Protein AF-A0A428Q0F5-F1 (afdb_monomer_lite)

Organism: NCBI:txid1325734

Foldseek 3Di:
DDDDDDDDDPPDDPDDQWQVNCQDLVNVLVVDDPPPDDPFKDWPSVQKHKDKDAQDWDDDPVADTDTFTWIKIKTWMAGPPDPPQTKIKIKTQGTPVLAPPAADCVDRSNNHIYMDICLSQVDVPDDCVNQQADPVRHGPVCSQPSDQAEQEDEECSLCVQVVCCVPPVVSHNYYHHHNYCVVVVVVVVVVCVVVVVCVVVVHDDDVQLVVLLLVVLLVFAVCVVVDNDSDNPPVVVSVVRDDSCVQFFPKTKDDWDFDQDDDPPDRDPTDIDHIDIGGNHD

pLDDT: mean 81.13, std 15.58, range [29.11, 97.56]

Radius of gyration: 29.05 Å; chains: 1; bounding box: 106×46×67 Å

Secondary structure (DSSP, 8-state):
--------------PPPPHHHHSSHHHHHHHS--SSPPTTEEEEEEEEEEEEEEEEEE--SSS--EEEEEEEEEEEEEETT-TT--EEEEEEEE-TTT--S-B-TTGGGGT-BEEEE-TTSSSTT--HHHHSB-TTSSB-HHHHHSS--EEEEETHHHHHHHHHHHH-GGG-SEEEEES--TTHHHHHHHHHHHHHHHHHHT----HHHHHHHHHHHHHHHGGGGS--SS----HHHHHHH--GGGGTT-EEEE--EE---EETTEE---PEEPPEEEE---

InterPro domains:
  IPR011118 Tannase/feruloyl esterase [PF07519] (147-271)
  IPR011118 Tannase/feruloyl esterase [PTHR33938] (13-269)

Sequence (282 aa):
MSWILWLGTLTAAAQAASLDSICSKSYAQAALPTDNLPPGIKIDSSSLSAELFTNQTLSSDWFPTSTVDYCNITFAYSHNGIANDKVYVTYWVPAPDEFKNRYAPSGIIAGAVSGQTDGGFGSFATSFNQVFLLANGTVNWQAVHMIYSYYQGCSEGGREGWSQVQRYADQFDGVVVGAPAFQYSQQQVNLLFANVIEQAINCFPPTCELDKIMNLTIEACDALNGKSDGVVSRTDLCKLNFDIDDVIGEPYSCDAAASNGGLRNHQVKSTVTPAQSEKVTA

Structure (mmCIF, N/CA/C/O backbone):
data_AF-A0A428Q0F5-F1
#
_entry.id   AF-A0A428Q0F5-F1
#
loop_
_atom_site.group_PDB
_atom_site.id
_atom_site.type_symbol
_atom_site.label_atom_id
_atom_site.label_alt_id
_atom_site.label_comp_id
_atom_site.label_asym_id
_atom_site.label_entity_id
_atom_site.label_seq_id
_atom_site.pdbx_PDB_ins_code
_atom_site.Cartn_x
_atom_site.Cartn_y
_atom_site.Cartn_z
_atom_site.occupancy
_atom_site.B_iso_or_equiv
_atom_site.auth_seq_id
_atom_site.auth_comp_id
_atom_site.auth_asym_id
_atom_site.auth_atom_id
_atom_site.pdbx_PDB_model_num
ATOM 1 N N . MET A 1 1 ? -71.783 11.433 -5.534 1.00 35.47 1 MET A N 1
ATOM 2 C CA . MET A 1 1 ? -71.014 12.450 -6.283 1.00 35.47 1 MET A CA 1
ATOM 3 C C . MET A 1 1 ? -69.840 12.881 -5.418 1.00 35.47 1 MET A C 1
ATOM 5 O O . MET A 1 1 ? -70.011 13.033 -4.218 1.00 35.47 1 MET A O 1
ATOM 9 N N . SER A 1 2 ? -68.673 12.908 -6.056 1.00 36.81 2 SER A N 1
ATOM 10 C CA . SER A 1 2 ? -67.287 13.048 -5.583 1.00 36.81 2 SER A CA 1
ATOM 11 C C . SER A 1 2 ? -67.011 13.720 -4.225 1.00 36.81 2 SER A C 1
ATOM 13 O O . SER A 1 2 ? -67.421 14.854 -4.000 1.00 36.81 2 SER A O 1
ATOM 15 N N . TRP A 1 3 ? -66.215 13.047 -3.385 1.00 29.11 3 TRP A N 1
ATOM 16 C CA . TRP A 1 3 ? -65.428 13.652 -2.304 1.00 29.11 3 TRP A CA 1
ATOM 17 C C . TRP A 1 3 ? -63.987 13.782 -2.813 1.00 29.11 3 TRP A C 1
ATOM 19 O O . TRP A 1 3 ? -63.351 12.779 -3.129 1.00 29.11 3 TRP A O 1
ATOM 29 N N . ILE A 1 4 ? -63.491 15.012 -2.947 1.00 39.22 4 ILE A N 1
ATOM 30 C CA . ILE A 1 4 ? -62.119 15.297 -3.384 1.00 39.22 4 ILE A CA 1
ATOM 31 C C . ILE A 1 4 ? -61.187 15.158 -2.174 1.00 39.22 4 ILE A C 1
ATOM 33 O O . ILE A 1 4 ? -61.272 15.933 -1.224 1.00 39.22 4 ILE A O 1
ATOM 37 N N . LEU A 1 5 ? -60.303 14.159 -2.223 1.00 36.81 5 LEU A N 1
ATOM 38 C CA . LEU A 1 5 ? -59.152 14.012 -1.333 1.00 36.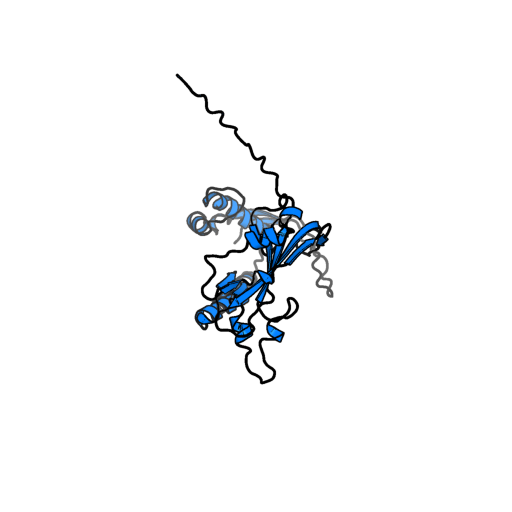81 5 LEU A CA 1
ATOM 39 C C . LEU A 1 5 ? -58.078 15.034 -1.727 1.00 36.81 5 LEU A C 1
ATOM 41 O O . LEU A 1 5 ? -57.564 15.000 -2.844 1.00 36.81 5 LEU A O 1
ATOM 45 N N . TRP A 1 6 ? -57.718 15.917 -0.799 1.00 36.44 6 TRP A N 1
ATOM 46 C CA . TRP A 1 6 ? -56.505 16.725 -0.892 1.00 36.44 6 TRP A CA 1
ATOM 47 C C . TRP A 1 6 ? -55.304 15.871 -0.472 1.00 36.44 6 TRP A C 1
ATOM 49 O O . TRP A 1 6 ? -55.138 15.557 0.705 1.00 36.44 6 TRP A O 1
ATOM 59 N N . LEU A 1 7 ? -54.463 15.493 -1.434 1.00 40.19 7 LEU A N 1
ATOM 60 C CA . LEU A 1 7 ? -53.121 14.973 -1.174 1.00 40.19 7 LEU A CA 1
ATOM 61 C C . LEU A 1 7 ? -52.189 16.164 -0.930 1.00 40.19 7 LEU A C 1
ATOM 63 O O . LEU A 1 7 ? -51.746 16.821 -1.869 1.00 40.19 7 LEU A O 1
ATOM 67 N N . GLY A 1 8 ? -51.911 16.456 0.339 1.00 38.25 8 GLY A N 1
ATOM 68 C CA . GLY A 1 8 ? -50.820 17.348 0.713 1.00 38.25 8 GLY A CA 1
ATOM 69 C C . GLY A 1 8 ? -49.485 16.652 0.461 1.00 38.25 8 GLY A C 1
ATOM 70 O O . GLY A 1 8 ? -49.115 15.735 1.190 1.00 38.25 8 GLY A O 1
ATOM 71 N N . THR A 1 9 ? -48.756 17.069 -0.569 1.00 44.75 9 THR A N 1
ATOM 72 C CA . THR A 1 9 ? -47.362 16.669 -0.771 1.00 44.75 9 THR A CA 1
ATOM 73 C C . THR A 1 9 ? -46.477 17.447 0.200 1.00 44.75 9 THR A C 1
ATOM 75 O O . THR A 1 9 ? -46.171 18.615 -0.031 1.00 44.75 9 THR A O 1
ATOM 78 N N . LEU A 1 10 ? -46.060 16.803 1.291 1.00 42.81 10 LEU A N 1
ATOM 79 C CA . LEU A 1 10 ? -44.928 17.259 2.097 1.00 42.81 10 LEU A CA 1
ATOM 80 C C . LEU A 1 10 ? -43.643 16.967 1.315 1.00 42.81 10 LEU A C 1
ATOM 82 O O . LEU A 1 10 ? -43.111 15.861 1.358 1.00 42.81 10 LEU A O 1
ATOM 86 N N . THR A 1 11 ? -43.142 17.952 0.577 1.00 41.25 11 THR A N 1
ATOM 87 C CA . THR A 1 11 ? -41.758 17.940 0.099 1.00 41.25 11 THR A CA 1
ATOM 88 C C . THR A 1 11 ? -40.847 18.234 1.287 1.00 41.25 11 THR A C 1
ATOM 90 O O . THR A 1 11 ? -40.666 19.393 1.661 1.00 41.25 11 THR A O 1
ATOM 93 N N . ALA A 1 12 ? -40.296 17.192 1.908 1.00 44.53 12 ALA A N 1
ATOM 94 C CA . ALA A 1 12 ? -39.173 17.349 2.822 1.00 44.53 12 ALA A CA 1
ATOM 95 C C . ALA A 1 12 ? -37.960 17.805 1.999 1.00 44.53 12 ALA A C 1
ATOM 97 O O . ALA A 1 12 ? -37.451 17.058 1.164 1.00 44.53 12 ALA A O 1
ATOM 98 N N . ALA A 1 13 ? -37.525 19.049 2.190 1.00 43.59 13 ALA A N 1
ATOM 99 C CA . ALA A 1 13 ? -36.248 19.501 1.664 1.00 43.59 13 ALA A CA 1
ATOM 100 C C . ALA A 1 13 ? -35.145 18.693 2.362 1.00 43.59 13 ALA A C 1
ATOM 102 O O . ALA A 1 13 ? -34.990 18.790 3.578 1.00 43.59 13 ALA A O 1
ATOM 103 N N . ALA A 1 14 ? -34.401 17.879 1.613 1.00 45.84 14 ALA A N 1
ATOM 104 C CA . ALA A 1 14 ? -33.186 17.259 2.121 1.00 45.84 14 ALA A CA 1
ATOM 105 C C . ALA A 1 14 ? -32.166 18.379 2.380 1.00 45.84 14 ALA A C 1
ATOM 107 O O . ALA A 1 14 ? -31.578 18.919 1.444 1.00 45.84 14 ALA A O 1
ATOM 108 N N . GLN A 1 15 ? -32.011 18.793 3.640 1.00 52.66 15 GLN A N 1
ATOM 109 C CA . GLN A 1 15 ? -30.883 19.633 4.031 1.00 52.66 15 GLN A CA 1
ATOM 110 C C . GLN A 1 15 ? -29.597 18.828 3.802 1.00 52.66 15 GLN A C 1
ATOM 112 O O . GLN A 1 15 ? -29.513 17.671 4.216 1.00 52.66 15 GLN A O 1
ATOM 117 N N . ALA A 1 16 ? -28.602 19.436 3.153 1.00 58.53 16 ALA A N 1
ATOM 118 C CA . ALA A 1 16 ? -27.252 18.887 3.140 1.00 58.53 16 ALA A CA 1
ATOM 119 C C . ALA A 1 16 ? -26.794 18.716 4.596 1.00 58.53 16 ALA A C 1
ATOM 121 O O . ALA A 1 16 ? -26.879 19.662 5.383 1.00 58.53 16 ALA A O 1
ATOM 122 N N . ALA A 1 17 ? -26.375 17.506 4.965 1.00 70.12 17 ALA A N 1
ATOM 123 C CA . ALA A 1 17 ? -25.882 17.246 6.309 1.00 70.12 17 ALA A CA 1
ATOM 124 C C . ALA A 1 17 ? -24.629 18.104 6.542 1.00 70.12 17 ALA A C 1
ATOM 126 O O . ALA A 1 17 ? -23.707 18.082 5.731 1.00 70.12 17 ALA A O 1
ATOM 127 N N . SER A 1 18 ? -24.608 18.891 7.617 1.00 86.81 18 SER A N 1
ATOM 128 C CA . SER A 1 18 ? -23.408 19.615 8.044 1.00 86.81 18 SER A CA 1
ATOM 129 C C . SER A 1 18 ? -22.473 18.672 8.800 1.00 86.81 18 SER A C 1
ATOM 131 O O . SER A 1 18 ? -22.938 17.697 9.400 1.00 86.81 18 SER A O 1
ATOM 133 N N . LEU A 1 19 ? -21.171 18.977 8.831 1.00 89.12 19 LEU A N 1
ATOM 134 C CA . LEU A 1 19 ? -20.206 18.197 9.614 1.00 89.12 19 LEU A CA 1
ATOM 135 C C . LEU A 1 19 ? -20.617 18.101 11.099 1.00 89.12 19 LEU A C 1
ATOM 137 O O . LEU A 1 19 ? -20.537 17.030 11.686 1.00 89.12 19 LEU A O 1
ATOM 141 N N . ASP A 1 20 ? -21.147 19.181 11.678 1.00 89.50 20 ASP A N 1
ATOM 142 C CA . ASP A 1 20 ? -21.680 19.205 13.050 1.00 89.50 20 ASP A CA 1
ATOM 143 C C . ASP A 1 20 ? -22.861 18.232 13.245 1.00 89.50 20 ASP A C 1
ATOM 145 O O . ASP A 1 20 ? -22.903 17.479 14.216 1.00 89.50 20 ASP A O 1
ATOM 149 N N . SER A 1 21 ? -23.777 18.155 12.269 1.00 87.94 21 SER A N 1
ATOM 150 C CA . SER A 1 21 ? -24.935 17.253 12.347 1.00 87.94 21 SER A CA 1
ATOM 151 C C . SER A 1 21 ? -24.545 15.770 12.305 1.00 87.94 21 SER A C 1
ATOM 153 O O . SER A 1 21 ? -25.121 14.956 13.037 1.00 87.94 21 SER A O 1
ATOM 155 N N . ILE A 1 22 ? -23.541 15.421 11.491 1.00 88.50 22 ILE A N 1
ATOM 156 C CA . ILE A 1 22 ? -23.021 14.049 11.411 1.00 88.50 22 ILE A CA 1
ATOM 157 C C . ILE A 1 22 ? -22.076 13.727 12.571 1.00 88.50 22 ILE A C 1
ATOM 159 O O . ILE A 1 22 ? -21.969 12.567 12.965 1.00 88.50 22 ILE A O 1
ATOM 163 N N . CYS A 1 23 ? -21.439 14.740 13.166 1.00 94.00 23 CYS A N 1
ATOM 164 C CA . CYS A 1 23 ? -20.543 14.588 14.305 1.00 94.00 23 CYS A CA 1
ATOM 165 C C . CYS A 1 23 ? -21.284 14.583 15.645 1.00 94.00 23 CYS A C 1
ATOM 167 O O . CYS A 1 23 ? -20.892 15.229 16.614 1.00 94.00 23 CYS A O 1
ATOM 169 N N . SER A 1 24 ? -22.376 13.824 15.706 1.00 92.50 24 SER A N 1
ATOM 170 C CA . SER A 1 24 ? -23.156 13.630 16.921 1.00 92.50 24 SER A CA 1
ATOM 171 C C . SER A 1 24 ? -23.152 12.163 17.335 1.00 92.50 24 SER A C 1
ATOM 173 O O . SER A 1 24 ? -23.186 11.255 16.500 1.00 92.50 24 SER A O 1
ATOM 175 N N . LYS A 1 25 ? -23.170 11.917 18.651 1.00 92.12 25 LYS A N 1
ATOM 176 C CA . LYS A 1 25 ? -23.251 10.556 19.205 1.00 92.12 25 LYS A CA 1
ATOM 177 C C . LYS A 1 25 ? -24.470 9.799 18.669 1.00 92.12 25 LYS A C 1
ATOM 179 O O . LYS A 1 25 ? -24.359 8.620 18.360 1.00 92.12 25 LYS A O 1
ATOM 184 N N . SER A 1 26 ? -25.612 10.470 18.519 1.00 91.06 26 SER A N 1
ATOM 185 C CA . SER A 1 26 ? -26.840 9.869 17.987 1.00 91.06 26 SER A CA 1
ATOM 186 C C . SER A 1 26 ? -26.711 9.466 16.521 1.00 91.06 26 SER A C 1
ATOM 188 O O . SER A 1 26 ? -27.123 8.363 16.169 1.00 91.06 26 SER A O 1
ATOM 190 N N . TYR A 1 27 ? -26.128 10.325 15.679 1.00 91.25 27 TYR A N 1
ATOM 191 C CA . TYR A 1 27 ? -25.909 10.007 14.268 1.00 91.25 27 TYR A CA 1
ATOM 192 C C . TYR A 1 27 ? -24.943 8.830 14.116 1.00 91.25 27 TYR A C 1
ATOM 194 O O . TYR A 1 27 ? -25.264 7.844 13.456 1.00 91.25 27 TYR A O 1
ATOM 202 N N . ALA A 1 28 ? -23.798 8.893 14.799 1.00 91.12 28 ALA A N 1
ATOM 203 C CA . ALA A 1 28 ? -22.798 7.835 14.766 1.00 91.12 28 ALA A CA 1
ATOM 204 C C . ALA A 1 28 ? -23.355 6.500 15.292 1.00 91.12 28 ALA A C 1
ATOM 206 O O . ALA A 1 28 ? -23.133 5.458 14.685 1.00 91.12 28 ALA A O 1
ATOM 207 N N . GLN A 1 29 ? -24.151 6.524 16.366 1.00 90.75 29 GLN A N 1
ATOM 208 C CA . GLN A 1 29 ? -24.779 5.322 16.915 1.00 90.75 29 GLN A CA 1
ATOM 209 C C . GLN A 1 29 ? -25.831 4.716 15.975 1.00 90.75 29 GLN A C 1
ATOM 211 O O . GLN A 1 29 ? -25.935 3.495 15.908 1.00 90.75 29 GLN A O 1
ATOM 216 N N . ALA A 1 30 ? -26.580 5.538 15.235 1.00 90.31 30 ALA A N 1
ATOM 217 C CA . ALA A 1 30 ? -27.519 5.061 14.218 1.00 90.31 30 ALA A CA 1
ATOM 218 C C . ALA A 1 30 ? -26.814 4.498 12.970 1.00 90.31 30 ALA A C 1
ATOM 220 O O . ALA A 1 30 ? -27.381 3.656 12.278 1.00 90.31 30 ALA A O 1
ATOM 221 N N . ALA A 1 31 ? -25.592 4.959 12.686 1.00 89.25 31 ALA A N 1
ATOM 222 C CA . ALA A 1 31 ? -24.782 4.506 11.559 1.00 89.25 31 ALA A CA 1
ATOM 223 C C . ALA A 1 31 ? -23.960 3.238 11.855 1.00 89.25 31 ALA A C 1
ATOM 225 O O . ALA A 1 31 ? -23.466 2.607 10.920 1.00 89.25 31 ALA A O 1
ATOM 226 N N . LEU A 1 32 ? -23.792 2.859 13.130 1.00 87.81 32 LEU A N 1
ATOM 227 C CA . LEU A 1 32 ? -23.064 1.645 13.490 1.00 87.81 32 LEU A CA 1
ATOM 228 C C . LEU A 1 32 ? -23.779 0.392 12.949 1.00 87.81 32 LEU A C 1
ATOM 230 O O . LEU A 1 32 ? -24.988 0.238 13.151 1.00 87.81 32 LEU A O 1
ATOM 234 N N . PRO A 1 33 ? -23.046 -0.541 12.316 1.00 83.06 33 PRO A N 1
ATOM 235 C CA . PRO A 1 33 ? -23.628 -1.790 11.850 1.00 83.06 33 PRO A CA 1
ATOM 236 C C . PRO A 1 33 ? -24.103 -2.624 13.043 1.00 83.06 33 PRO A C 1
ATOM 238 O O . PRO A 1 33 ? -23.334 -2.939 13.950 1.00 83.06 33 PRO A O 1
ATOM 241 N N . THR A 1 34 ? -25.384 -2.981 13.036 1.00 79.56 34 THR A N 1
ATOM 242 C CA . THR A 1 34 ? -25.997 -3.866 14.041 1.00 79.56 34 THR A CA 1
ATOM 243 C C . THR A 1 34 ? -26.123 -5.307 13.549 1.00 79.56 34 THR A C 1
ATOM 245 O O . THR A 1 34 ? -26.150 -6.224 14.365 1.00 79.56 34 THR A O 1
ATOM 248 N N . ASP A 1 35 ? -26.088 -5.504 12.228 1.00 76.44 35 ASP A N 1
ATOM 249 C CA . ASP A 1 35 ? -26.180 -6.792 11.543 1.00 76.44 35 ASP A CA 1
ATOM 250 C C . ASP A 1 35 ? -24.970 -7.004 10.612 1.00 76.44 35 ASP A C 1
ATOM 252 O O . ASP A 1 35 ? -24.270 -6.055 10.255 1.00 76.44 35 ASP A O 1
ATOM 256 N N . ASN A 1 36 ? -24.728 -8.252 10.190 1.00 77.00 36 ASN A N 1
ATOM 257 C CA . ASN A 1 36 ? -23.615 -8.651 9.308 1.00 77.00 36 ASN A CA 1
ATOM 258 C C . ASN A 1 36 ? -22.204 -8.361 9.852 1.00 77.00 36 ASN A C 1
ATOM 260 O O . ASN A 1 36 ? -21.250 -8.232 9.082 1.00 77.00 36 ASN A O 1
ATOM 264 N N . LEU A 1 37 ? -22.049 -8.293 11.175 1.00 78.81 37 LEU A N 1
ATOM 265 C CA . LEU A 1 37 ? -20.725 -8.297 11.791 1.00 78.81 37 LEU A CA 1
ATOM 266 C C . LEU A 1 37 ? -20.044 -9.658 11.581 1.00 78.81 37 LEU A C 1
ATOM 268 O O . LEU A 1 37 ? -20.732 -10.687 11.541 1.00 78.81 37 LEU A O 1
ATOM 272 N N . PRO A 1 38 ? -18.703 -9.698 11.487 1.00 76.06 38 PRO A N 1
ATOM 273 C CA . PRO A 1 38 ? -17.989 -10.960 11.467 1.00 76.06 38 PRO A CA 1
ATOM 274 C C . PRO A 1 38 ? -18.350 -11.838 12.678 1.00 76.06 38 PRO A C 1
ATOM 276 O O . PRO A 1 38 ? -18.602 -11.312 13.771 1.00 76.06 38 PRO A O 1
ATOM 279 N N . PRO A 1 39 ? -18.373 -13.174 12.519 1.00 78.19 39 PRO A N 1
ATOM 280 C CA . PRO A 1 39 ? -18.700 -14.077 13.612 1.00 78.19 39 PRO A CA 1
ATOM 281 C C . PRO A 1 39 ? -17.823 -13.809 14.834 1.00 78.19 39 PRO A C 1
ATOM 283 O O . PRO A 1 39 ? -16.602 -13.753 14.735 1.00 78.19 39 PRO A O 1
ATOM 286 N N . GLY A 1 40 ? -18.453 -13.666 15.997 1.00 81.06 40 GLY A N 1
ATOM 287 C CA . GLY A 1 40 ? -17.728 -13.444 17.245 1.00 81.06 40 GLY A CA 1
ATOM 288 C C . GLY A 1 40 ? -17.559 -11.981 17.642 1.00 81.06 40 GLY A C 1
ATOM 289 O O . GLY A 1 40 ? -17.233 -11.759 18.799 1.00 81.06 40 GLY A O 1
ATOM 290 N N . ILE A 1 41 ? -17.841 -11.009 16.772 1.00 85.69 41 ILE A N 1
ATOM 291 C CA . ILE A 1 41 ? -17.695 -9.580 17.084 1.00 85.69 41 ILE A CA 1
ATOM 292 C C . ILE A 1 41 ? -18.978 -9.004 17.687 1.00 85.69 41 ILE A C 1
ATOM 294 O O . ILE A 1 41 ? -20.081 -9.234 17.189 1.00 85.69 41 ILE A O 1
ATOM 298 N N . LYS A 1 42 ? -18.832 -8.209 18.750 1.00 88.88 42 LYS A N 1
ATOM 299 C CA . LYS A 1 42 ? -19.904 -7.410 19.352 1.00 88.88 42 LYS A CA 1
ATOM 300 C C . LYS A 1 42 ? -19.448 -5.974 19.538 1.00 88.88 42 LYS A C 1
ATOM 302 O O . LYS A 1 42 ? -18.470 -5.722 20.232 1.00 88.88 42 LYS A O 1
ATOM 307 N N . ILE A 1 43 ? -20.180 -5.031 18.956 1.00 91.06 43 ILE A N 1
ATOM 308 C CA . ILE A 1 43 ? -19.922 -3.602 19.154 1.00 91.06 43 ILE A CA 1
ATOM 309 C C . ILE A 1 43 ? -20.521 -3.156 20.492 1.00 91.06 43 ILE A C 1
ATOM 311 O O . ILE A 1 43 ? -21.696 -3.394 20.773 1.00 91.06 43 ILE A O 1
ATOM 315 N N . ASP A 1 44 ? -19.721 -2.472 21.308 1.00 90.88 44 ASP A N 1
ATOM 316 C CA . ASP A 1 44 ? -20.168 -1.801 22.525 1.00 90.88 44 ASP A CA 1
ATOM 317 C C . ASP A 1 44 ? -20.657 -0.390 22.174 1.00 90.88 44 ASP A C 1
ATOM 319 O O . ASP A 1 44 ? -19.914 0.589 22.253 1.00 90.88 44 ASP A O 1
ATOM 323 N N . SER A 1 45 ? -21.935 -0.257 21.812 1.00 89.25 45 SER A N 1
ATOM 324 C CA . SER A 1 45 ? -22.520 1.046 21.461 1.00 89.25 45 SER A CA 1
ATOM 325 C C . SER A 1 45 ? -22.458 2.070 22.602 1.00 89.25 45 SER A C 1
ATOM 327 O O . SER A 1 45 ? -22.553 3.272 22.357 1.00 89.25 45 SER A O 1
ATOM 329 N N . SER A 1 46 ? -22.316 1.628 23.859 1.00 90.94 46 SER A N 1
ATOM 330 C CA . SER A 1 46 ? -22.233 2.539 25.007 1.00 90.94 46 SER A CA 1
ATOM 331 C C . SER A 1 46 ? -20.910 3.311 25.037 1.00 90.94 46 SER A C 1
ATOM 333 O O . SER A 1 46 ? -20.889 4.474 25.454 1.00 90.94 46 SER A O 1
ATOM 335 N N . SER A 1 47 ? -19.844 2.701 24.506 1.00 92.56 47 SER A N 1
ATOM 336 C CA . SER A 1 47 ? -18.496 3.272 24.415 1.00 92.56 47 SER A CA 1
ATOM 337 C C . SER A 1 47 ? -18.333 4.364 23.357 1.00 92.56 47 SER A C 1
ATOM 339 O O . SER A 1 47 ? -17.273 4.979 23.295 1.00 92.56 47 SER A O 1
ATOM 341 N N . LEU A 1 48 ? -19.361 4.618 22.540 1.00 95.06 48 LEU A N 1
ATOM 342 C CA . LEU A 1 48 ? -19.256 5.552 21.427 1.00 95.06 48 LEU A CA 1
ATOM 343 C C . LEU A 1 48 ? -19.049 7.001 21.899 1.00 95.06 48 LEU A C 1
ATOM 345 O O . LEU A 1 48 ? -19.825 7.517 22.717 1.00 95.06 48 LEU A O 1
ATOM 349 N N . SER A 1 49 ? -18.053 7.668 21.324 1.00 95.25 49 SER A N 1
ATOM 350 C CA . SER A 1 49 ? -17.819 9.109 21.385 1.00 95.25 49 SER A CA 1
ATOM 351 C C . SER A 1 49 ? -17.724 9.690 19.973 1.00 95.25 49 SER A C 1
ATOM 353 O O . SER A 1 49 ? -17.315 9.016 19.028 1.00 95.25 49 SER A O 1
ATOM 355 N N . ALA A 1 50 ? -18.151 10.942 19.832 1.00 96.25 50 ALA A N 1
ATOM 356 C CA . ALA A 1 50 ? -18.025 11.722 18.609 1.00 96.25 50 ALA A CA 1
ATOM 357 C C . ALA A 1 50 ? -17.552 13.125 19.001 1.00 96.25 50 ALA A C 1
ATOM 359 O O . ALA A 1 50 ? -18.179 13.764 19.848 1.00 96.25 50 ALA A O 1
ATOM 360 N N . GLU A 1 51 ? -16.439 13.568 18.429 1.00 95.75 51 GLU A N 1
ATOM 361 C CA . GLU A 1 51 ? -15.786 14.834 18.751 1.00 95.75 51 GLU A CA 1
ATOM 362 C C . GLU A 1 51 ? -15.474 15.600 17.467 1.00 95.75 51 GLU A C 1
ATOM 364 O O . GLU A 1 51 ? -14.827 15.082 16.552 1.00 95.75 51 GLU A O 1
ATOM 369 N N . LEU A 1 52 ? -15.952 16.841 17.399 1.00 95.44 52 LEU A N 1
ATOM 370 C CA . LEU A 1 52 ? -15.753 17.716 16.253 1.00 95.44 52 LEU A CA 1
ATOM 371 C C . LEU A 1 52 ? -14.430 18.470 16.388 1.00 95.44 52 LEU A C 1
ATOM 373 O O . LEU A 1 52 ? -14.195 19.155 17.384 1.00 95.44 52 LEU A O 1
ATOM 377 N N . PHE A 1 53 ? -13.605 18.399 15.349 1.00 94.12 53 PHE A N 1
ATOM 378 C CA . PHE A 1 53 ? -12.355 19.134 15.246 1.00 94.12 53 PHE A CA 1
ATOM 379 C C . PHE A 1 53 ? -12.434 20.113 14.080 1.00 94.12 53 PHE A C 1
ATOM 381 O O . PHE A 1 53 ? -12.594 19.713 12.929 1.00 94.12 53 PHE A O 1
ATOM 388 N N . THR A 1 54 ? -12.297 21.401 14.384 1.00 93.31 54 THR A N 1
ATOM 389 C CA . THR A 1 54 ? -12.304 22.480 13.389 1.00 93.31 54 THR A CA 1
ATOM 390 C C . THR A 1 54 ? -10.937 23.143 13.289 1.00 93.31 54 THR A C 1
ATOM 392 O O . THR A 1 54 ? -10.225 23.245 14.294 1.00 93.31 54 THR A O 1
ATOM 395 N N . ASN A 1 55 ? -10.606 23.659 12.109 1.00 91.56 55 ASN A N 1
ATOM 396 C CA . ASN A 1 55 ? -9.407 24.430 11.809 1.00 91.56 55 ASN A CA 1
ATOM 397 C C . ASN A 1 55 ? -8.115 23.692 12.204 1.00 91.56 55 ASN A C 1
ATOM 399 O O . ASN A 1 55 ? -7.228 24.252 12.852 1.00 91.56 55 ASN A O 1
ATOM 403 N N . GLN A 1 56 ? -8.036 22.401 11.866 1.00 91.75 56 GLN A N 1
ATOM 404 C CA . GLN A 1 56 ? -6.873 21.571 12.169 1.00 91.75 56 GLN A CA 1
ATOM 405 C C . GLN A 1 56 ? -5.861 21.640 11.036 1.00 91.75 56 GLN A C 1
ATOM 407 O O . GLN A 1 56 ? -6.155 21.263 9.905 1.00 91.75 56 GLN A O 1
ATOM 412 N N . THR A 1 57 ? -4.650 22.088 11.346 1.00 90.94 57 THR A N 1
ATOM 413 C CA . THR A 1 57 ? -3.547 22.111 10.384 1.00 90.94 57 THR A CA 1
ATOM 414 C C . THR A 1 57 ? -2.839 20.763 10.378 1.00 90.94 57 THR A C 1
ATOM 416 O O . THR A 1 57 ? -2.239 20.372 11.378 1.00 90.94 57 THR A O 1
ATOM 419 N N . LEU A 1 58 ? -2.874 20.073 9.239 1.00 84.06 58 LEU A N 1
ATOM 420 C CA . LEU A 1 58 ? -2.172 18.815 9.012 1.00 84.06 58 LEU A CA 1
ATOM 421 C C . LEU A 1 58 ? -1.012 19.032 8.041 1.00 84.06 58 LEU A C 1
ATOM 423 O O . LEU A 1 58 ? -1.184 19.640 6.984 1.00 84.06 58 LEU A O 1
ATOM 427 N N . SER A 1 59 ? 0.165 18.512 8.384 1.00 81.88 59 SER A N 1
ATOM 428 C CA . SER A 1 59 ? 1.363 18.528 7.542 1.00 81.88 59 SER A CA 1
ATOM 429 C C . SER A 1 59 ? 1.907 17.113 7.348 1.00 81.88 59 SER A C 1
ATOM 431 O O . SER A 1 59 ? 1.838 16.277 8.248 1.00 81.88 59 SER A O 1
ATOM 433 N N . SER A 1 60 ? 2.463 16.834 6.168 1.00 76.12 60 SER A N 1
ATOM 434 C CA . SER A 1 60 ? 3.198 15.594 5.906 1.00 76.12 60 SER A CA 1
ATOM 435 C C . SER A 1 60 ? 4.277 15.817 4.846 1.00 76.12 60 SER A C 1
ATOM 437 O O . SER A 1 60 ? 4.215 16.793 4.104 1.00 76.12 60 SER A O 1
ATOM 439 N N . ASP A 1 61 ? 5.214 14.879 4.725 1.00 79.88 61 ASP A N 1
ATOM 440 C CA . ASP A 1 61 ? 6.248 14.923 3.681 1.00 79.88 61 ASP A CA 1
ATOM 441 C C . ASP A 1 61 ? 5.695 14.644 2.268 1.00 79.88 61 ASP A C 1
ATOM 443 O O . ASP A 1 61 ? 6.335 14.972 1.271 1.00 79.88 61 ASP A O 1
ATOM 447 N N . TRP A 1 62 ? 4.505 14.039 2.175 1.00 72.81 62 TRP A N 1
ATOM 448 C CA . TRP A 1 62 ? 3.924 13.517 0.928 1.00 72.81 62 TRP A CA 1
ATOM 449 C C . TRP A 1 62 ? 2.741 14.339 0.406 1.00 72.81 62 TRP A C 1
ATOM 451 O O . TRP A 1 62 ? 2.345 14.190 -0.748 1.00 72.81 62 TRP A O 1
ATOM 461 N N . PHE A 1 63 ? 2.171 15.202 1.248 1.00 74.81 63 PHE A N 1
ATOM 462 C CA . PHE A 1 63 ? 1.001 16.022 0.944 1.00 74.81 63 PHE A CA 1
ATOM 463 C C . PHE A 1 63 ? 1.218 17.464 1.402 1.00 74.81 63 PHE A C 1
ATOM 465 O O . PHE A 1 63 ? 1.774 17.669 2.485 1.00 74.81 63 PHE A O 1
ATOM 472 N N . PRO A 1 64 ? 0.735 18.460 0.635 1.00 83.81 64 PRO A N 1
ATOM 473 C CA . PRO A 1 64 ? 0.767 19.853 1.057 1.00 83.81 64 PRO A CA 1
ATOM 474 C C . PRO A 1 64 ? 0.094 20.050 2.415 1.00 83.81 64 PRO A C 1
ATOM 476 O O . PRO A 1 64 ? -0.925 19.420 2.713 1.00 83.81 64 PRO A O 1
ATOM 479 N N . THR A 1 65 ? 0.639 20.969 3.213 1.00 88.06 65 THR A N 1
ATOM 480 C CA . THR A 1 65 ? -0.008 21.404 4.451 1.00 88.06 65 THR A CA 1
ATOM 481 C C . THR A 1 65 ? -1.415 21.900 4.141 1.00 88.06 65 THR A C 1
ATOM 483 O O . THR A 1 65 ? -1.599 22.755 3.274 1.00 88.06 65 THR A O 1
ATOM 486 N N . SER A 1 66 ? -2.400 21.364 4.852 1.00 85.38 66 SER A N 1
ATOM 487 C CA . SER A 1 66 ? -3.810 21.691 4.662 1.00 85.38 66 SER A CA 1
ATOM 488 C C . SER A 1 66 ? -4.483 21.940 6.003 1.00 85.38 66 SER A C 1
ATOM 490 O O . SER A 1 66 ? -4.096 21.379 7.028 1.00 85.38 66 SER A O 1
ATOM 492 N N . THR A 1 67 ? -5.484 22.813 5.987 1.00 91.00 67 THR A N 1
ATOM 493 C CA . THR A 1 67 ? -6.380 23.029 7.118 1.00 91.00 67 THR A CA 1
ATOM 494 C C . THR A 1 67 ? -7.657 22.256 6.843 1.00 91.00 67 THR A C 1
ATOM 496 O O . THR A 1 67 ? -8.260 22.441 5.788 1.00 91.00 67 THR A O 1
ATOM 499 N N . VAL A 1 68 ? -8.046 21.384 7.768 1.00 90.00 68 VAL A N 1
ATOM 500 C CA . VAL A 1 68 ? -9.206 20.508 7.613 1.00 90.00 68 VAL A CA 1
ATOM 501 C C . VAL A 1 68 ? -10.116 20.568 8.834 1.00 90.00 68 VAL A C 1
ATOM 503 O O . VAL A 1 68 ? -9.656 20.737 9.967 1.00 90.00 68 VAL A O 1
ATOM 506 N N . ASP A 1 69 ? -11.402 20.358 8.576 1.00 93.19 69 ASP A N 1
ATOM 507 C CA . ASP A 1 69 ? -12.413 20.083 9.588 1.00 93.19 69 ASP A CA 1
ATOM 508 C C . ASP A 1 69 ? -12.807 18.608 9.486 1.00 93.19 69 ASP A C 1
ATOM 510 O O . ASP A 1 69 ? -13.016 18.077 8.388 1.00 93.19 69 ASP A O 1
ATOM 514 N N . TYR A 1 70 ? -12.895 17.924 10.622 1.00 93.75 70 TYR A N 1
ATOM 515 C CA . TYR A 1 70 ? -13.269 16.515 10.652 1.00 93.75 70 TYR A CA 1
ATOM 516 C C . TYR A 1 70 ? -13.974 16.121 11.944 1.00 93.75 70 TYR A C 1
ATOM 518 O O . TYR A 1 70 ? -13.853 16.771 12.982 1.00 93.75 70 TYR A O 1
ATOM 526 N N . CYS A 1 71 ? -14.694 15.008 11.878 1.00 95.75 71 CYS A N 1
ATOM 527 C CA . CYS A 1 71 ? -15.268 14.356 13.040 1.00 95.75 71 CYS A CA 1
ATOM 528 C C . CYS A 1 71 ? -14.427 13.147 13.440 1.00 95.75 71 CYS A C 1
ATOM 530 O O . CYS A 1 71 ? -14.168 12.270 12.615 1.00 95.75 71 CYS A O 1
ATOM 532 N N . ASN A 1 72 ? -14.026 13.085 14.704 1.00 95.25 72 ASN A N 1
ATOM 533 C CA . ASN A 1 72 ? -13.441 11.900 15.308 1.00 95.25 72 ASN A CA 1
ATOM 534 C C . ASN A 1 72 ? -14.559 11.070 15.946 1.00 95.25 72 ASN A C 1
ATOM 536 O O . ASN A 1 72 ? -15.223 11.534 16.870 1.00 95.25 72 ASN A O 1
ATOM 540 N N . ILE A 1 73 ? -14.769 9.852 15.457 1.00 95.06 73 ILE A N 1
ATOM 541 C CA . ILE A 1 73 ? -15.749 8.909 15.994 1.00 95.06 73 ILE A CA 1
ATOM 542 C C . ILE A 1 73 ? -14.991 7.725 16.570 1.00 95.06 73 ILE A C 1
ATOM 544 O O . ILE A 1 73 ? -14.354 6.987 15.825 1.00 95.06 73 ILE A O 1
ATOM 548 N N . THR A 1 74 ? -15.095 7.506 17.877 1.00 95.12 74 THR A N 1
ATOM 549 C CA . THR A 1 74 ? -14.447 6.377 18.551 1.00 95.12 74 THR A CA 1
ATOM 550 C C . THR A 1 74 ? -15.489 5.469 19.181 1.00 95.12 74 THR A C 1
ATOM 552 O O . THR A 1 74 ? -16.433 5.939 19.805 1.00 95.12 74 THR A O 1
ATOM 555 N N . PHE A 1 75 ? -15.333 4.160 19.035 1.00 94.12 75 PHE A N 1
ATOM 556 C CA . PHE A 1 75 ? -16.143 3.160 19.728 1.00 94.12 75 PHE A CA 1
ATOM 557 C C . PHE A 1 75 ? -15.310 1.906 19.969 1.00 94.12 75 PHE A C 1
ATOM 559 O O . PHE A 1 75 ? -14.245 1.729 19.383 1.00 94.12 75 PHE A O 1
ATOM 566 N N . ALA A 1 76 ? -15.793 1.029 20.836 1.00 92.75 76 ALA A N 1
ATOM 567 C CA . ALA A 1 76 ? -15.163 -0.242 21.119 1.00 92.75 76 ALA A CA 1
ATOM 568 C C . ALA A 1 76 ? -15.993 -1.418 20.608 1.00 92.75 76 ALA A C 1
ATOM 570 O O . ALA A 1 76 ? -17.224 -1.361 20.547 1.00 92.75 76 ALA A O 1
ATOM 571 N N . TYR A 1 77 ? -15.309 -2.511 20.303 1.00 90.38 77 TYR A N 1
ATOM 572 C CA . TYR A 1 77 ? -15.910 -3.823 20.113 1.00 90.38 77 TYR A CA 1
ATOM 573 C C . TYR A 1 77 ? -15.184 -4.868 20.967 1.00 90.38 77 TYR A C 1
ATOM 575 O O . TYR A 1 77 ? -14.128 -4.598 21.541 1.00 90.38 77 TYR A O 1
ATOM 583 N N . SER A 1 78 ? -15.777 -6.051 21.079 1.00 89.31 78 SER A N 1
ATOM 584 C CA . SER A 1 78 ? -15.212 -7.205 21.774 1.00 89.31 78 SER A CA 1
ATOM 585 C C . SER A 1 78 ? -15.453 -8.495 20.996 1.00 89.31 78 SER A C 1
ATOM 587 O O . SER A 1 78 ? -16.367 -8.577 20.166 1.00 89.31 78 SER A O 1
ATOM 589 N N . HIS A 1 79 ? -14.642 -9.510 21.278 1.00 86.31 79 HIS A N 1
ATOM 590 C CA . HIS A 1 79 ? -14.772 -10.862 20.759 1.00 86.31 79 HIS A CA 1
ATOM 591 C C . HIS A 1 79 ? -15.473 -11.766 21.781 1.00 86.31 79 HIS A C 1
ATOM 593 O O . HIS A 1 79 ? -15.261 -11.711 22.996 1.00 86.31 79 HIS A O 1
ATOM 599 N N . ASN A 1 80 ? -16.329 -12.654 21.285 1.00 84.56 80 ASN A N 1
ATOM 600 C CA . ASN A 1 80 ? -17.023 -13.632 22.111 1.00 84.56 80 ASN A CA 1
ATOM 601 C C . ASN A 1 80 ? -16.035 -14.610 22.764 1.00 84.56 80 ASN A C 1
ATOM 603 O O . ASN A 1 80 ? -15.191 -15.200 22.098 1.00 84.56 80 ASN A O 1
ATOM 607 N N . GLY A 1 81 ? -16.218 -14.859 24.062 1.00 80.88 81 GLY A N 1
ATOM 608 C CA . GLY A 1 81 ? -15.441 -15.859 24.802 1.00 80.88 81 GLY A CA 1
ATOM 609 C C . GLY A 1 81 ? -14.113 -15.354 25.372 1.00 80.88 81 GLY A C 1
ATOM 610 O O . GLY A 1 81 ? -13.455 -16.116 26.077 1.00 80.88 81 GLY A O 1
ATOM 611 N N . ILE A 1 82 ? -13.749 -14.087 25.144 1.00 81.06 82 ILE A N 1
ATOM 612 C CA . ILE A 1 82 ? -12.558 -13.461 25.729 1.00 81.06 82 ILE A CA 1
ATOM 613 C C . ILE A 1 82 ? -12.984 -12.530 26.874 1.00 81.06 82 ILE A C 1
ATOM 615 O O . ILE A 1 82 ? -13.805 -11.628 26.707 1.00 81.06 82 ILE A O 1
ATOM 619 N N . ALA A 1 83 ? -12.457 -12.771 28.075 1.00 81.06 83 ALA A N 1
ATOM 620 C CA . ALA A 1 83 ? -12.771 -11.957 29.247 1.00 81.06 83 ALA A CA 1
ATOM 621 C C . ALA A 1 83 ? -12.055 -10.598 29.186 1.00 81.06 83 ALA A C 1
ATOM 623 O O . ALA A 1 83 ? -10.869 -10.536 28.867 1.00 81.06 83 ALA A O 1
ATOM 624 N N . ASN A 1 84 ? -12.763 -9.525 29.558 1.00 82.00 84 ASN A N 1
ATOM 625 C CA . ASN A 1 84 ? -12.260 -8.141 29.553 1.00 82.00 84 ASN A CA 1
ATOM 626 C C . ASN A 1 84 ? -11.730 -7.666 28.189 1.00 82.00 84 ASN A C 1
ATOM 628 O O . ASN A 1 84 ? -10.873 -6.789 28.127 1.00 82.00 84 ASN A O 1
ATOM 632 N N . ASP A 1 85 ? -12.237 -8.247 27.105 1.00 86.06 85 ASP A N 1
ATOM 633 C CA . ASP A 1 85 ? -11.892 -7.853 25.750 1.00 86.06 85 ASP A CA 1
ATOM 634 C C . ASP A 1 85 ? -12.545 -6.517 25.387 1.00 86.06 85 ASP A C 1
ATOM 636 O O . ASP A 1 85 ? -13.770 -6.366 25.458 1.00 86.06 85 ASP A O 1
ATOM 640 N N . LYS A 1 86 ? -11.706 -5.545 25.026 1.00 88.44 86 LYS A N 1
ATOM 641 C CA . LYS A 1 86 ? -12.133 -4.249 24.522 1.00 88.44 86 LYS A CA 1
ATOM 642 C C . LYS A 1 86 ? -11.103 -3.730 23.526 1.00 88.44 86 LYS A C 1
ATOM 644 O O . LYS A 1 86 ? -9.990 -3.391 23.917 1.00 88.44 86 LYS A O 1
ATOM 649 N N . VAL A 1 87 ? -11.497 -3.652 22.261 1.00 86.94 87 VAL A N 1
ATOM 650 C CA . VAL A 1 87 ? -10.704 -3.070 21.175 1.00 86.94 87 VAL A CA 1
ATOM 651 C C . VAL A 1 87 ? -11.343 -1.756 20.768 1.00 86.94 87 VAL A C 1
ATOM 653 O O . VAL A 1 87 ? -12.506 -1.741 20.367 1.00 86.94 87 VAL A O 1
ATOM 656 N N . TYR A 1 88 ? -10.603 -0.658 20.875 1.00 89.44 88 TYR A N 1
ATOM 657 C CA . TYR A 1 88 ? -11.065 0.662 20.462 1.00 89.44 88 TYR A CA 1
ATOM 658 C C . TYR A 1 88 ? -10.715 0.919 19.002 1.00 89.44 88 TYR A C 1
ATOM 660 O O . TYR A 1 88 ? -9.576 0.744 18.579 1.00 89.44 88 TYR A O 1
ATOM 668 N N . VAL A 1 89 ? -11.692 1.405 18.245 1.00 88.00 89 VAL A N 1
ATOM 669 C CA . VAL A 1 89 ? -11.545 1.864 16.865 1.00 88.00 89 VAL A CA 1
ATOM 670 C C . VAL A 1 89 ? -11.931 3.328 16.811 1.00 88.00 89 VAL A C 1
ATOM 672 O O . VAL A 1 89 ? -12.965 3.722 17.348 1.00 88.00 89 VAL A O 1
ATOM 675 N N . THR A 1 90 ? -11.102 4.124 16.153 1.00 91.12 90 THR A N 1
ATOM 676 C CA . THR A 1 90 ? -11.366 5.525 15.854 1.00 91.12 90 THR A CA 1
ATOM 677 C C . THR A 1 90 ? -11.456 5.713 14.346 1.00 91.12 90 THR A C 1
ATOM 679 O O . THR A 1 90 ? -10.661 5.142 13.598 1.00 91.12 90 THR A O 1
ATOM 682 N N . TYR A 1 91 ? -12.422 6.501 13.893 1.00 91.44 91 TYR A N 1
ATOM 683 C CA . TYR A 1 91 ? -12.559 6.941 12.514 1.00 91.44 91 TYR A CA 1
ATOM 684 C C . TYR A 1 91 ? -12.498 8.458 12.449 1.00 91.44 91 TYR A C 1
ATOM 686 O O . TYR A 1 91 ? -13.129 9.159 13.237 1.00 91.44 91 TYR A O 1
ATOM 694 N N . TRP A 1 92 ? -11.789 8.950 11.446 1.00 92.75 92 TRP A N 1
ATOM 695 C CA . TRP A 1 92 ? -11.719 10.352 11.099 1.00 92.75 92 TRP A CA 1
ATOM 696 C C . TRP A 1 92 ? -12.528 10.596 9.833 1.00 92.75 92 TRP A C 1
ATOM 698 O O . TRP A 1 92 ? -12.177 10.128 8.746 1.00 92.75 92 TRP A O 1
ATOM 708 N N . VAL A 1 93 ? -13.640 11.306 9.992 1.00 93.19 93 VAL A N 1
ATOM 709 C CA . VAL A 1 93 ? -14.622 11.545 8.937 1.00 93.19 93 VAL A CA 1
ATOM 710 C C . VAL A 1 93 ? -14.475 12.984 8.433 1.00 93.19 93 VAL A C 1
ATOM 712 O O . VAL A 1 93 ? -14.650 13.906 9.233 1.00 93.19 93 VAL A O 1
ATOM 715 N N . PRO A 1 94 ? -14.142 13.203 7.146 1.00 93.00 94 PRO A N 1
ATOM 716 C CA . PRO A 1 94 ? -14.027 14.545 6.578 1.00 93.00 94 PRO A CA 1
ATOM 717 C C . PRO A 1 94 ? -15.380 15.265 6.542 1.00 93.00 94 PRO A C 1
ATOM 719 O O . PRO A 1 94 ? -16.442 14.637 6.607 1.00 93.00 94 PRO A O 1
ATOM 722 N N . ALA A 1 95 ? -15.336 16.586 6.370 1.00 91.50 95 ALA A N 1
ATOM 723 C CA . ALA A 1 95 ? -16.514 17.375 6.036 1.00 91.50 95 ALA A CA 1
ATOM 724 C C . ALA A 1 95 ? -17.250 16.801 4.796 1.00 91.50 95 ALA A C 1
ATOM 726 O O . ALA A 1 95 ? -16.594 16.328 3.861 1.00 91.50 95 ALA A O 1
ATOM 727 N N . PRO A 1 96 ? -18.600 16.797 4.768 1.00 90.62 96 PRO A N 1
ATOM 728 C CA . PRO A 1 96 ? -19.375 16.188 3.678 1.00 90.62 96 PRO A CA 1
ATOM 729 C C . 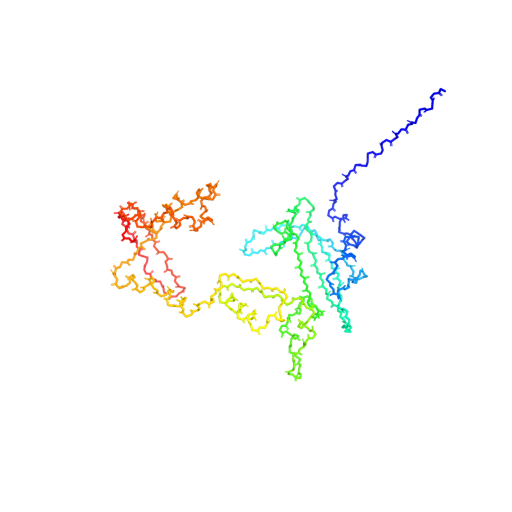PRO A 1 96 ? -19.081 16.732 2.275 1.00 90.62 96 PRO A C 1
ATOM 731 O O . PRO A 1 96 ? -19.198 15.993 1.301 1.00 90.62 96 PRO A O 1
ATOM 734 N N . ASP A 1 97 ? -18.704 18.001 2.167 1.00 90.38 97 ASP A N 1
ATOM 735 C CA . ASP A 1 97 ? -18.300 18.680 0.934 1.00 90.38 97 ASP A CA 1
ATOM 736 C C . ASP A 1 97 ? -16.898 18.279 0.446 1.00 90.38 97 ASP A C 1
ATOM 738 O O . ASP A 1 97 ? -16.645 18.278 -0.759 1.00 90.38 97 ASP A O 1
ATOM 742 N N . GLU A 1 98 ? -16.021 17.844 1.352 1.00 89.31 98 GLU A N 1
ATOM 743 C CA . GLU A 1 98 ? -14.678 17.334 1.043 1.00 89.31 98 GLU A CA 1
ATOM 744 C C . GLU A 1 98 ? -14.641 15.806 0.839 1.00 89.31 98 GLU A C 1
ATOM 746 O O . GLU A 1 98 ? -13.661 15.247 0.330 1.00 89.31 98 GLU A O 1
ATOM 751 N N . PHE A 1 99 ? -15.700 15.088 1.227 1.00 91.19 99 PHE A N 1
ATOM 752 C CA . PHE A 1 99 ? -15.738 13.629 1.182 1.00 91.19 99 PHE A CA 1
ATOM 753 C C . PHE A 1 99 ? -15.906 13.077 -0.242 1.00 91.19 99 PHE A C 1
ATOM 755 O O . PHE A 1 99 ? -16.957 13.184 -0.870 1.00 91.19 99 PHE A O 1
ATOM 762 N N . LYS A 1 100 ? -14.892 12.360 -0.736 1.00 91.25 100 LYS A N 1
ATOM 763 C CA . LYS A 1 100 ? -14.863 11.759 -2.084 1.00 91.25 100 LYS A CA 1
ATOM 764 C C . LYS A 1 100 ? -15.357 10.312 -2.118 1.00 91.25 100 LYS A C 1
ATOM 766 O O . LYS A 1 100 ? -14.896 9.527 -2.945 1.00 91.25 100 LYS A O 1
ATOM 771 N N . ASN A 1 101 ? -16.260 9.951 -1.205 1.00 86.81 101 ASN A N 1
ATOM 772 C CA . ASN A 1 101 ? -16.872 8.623 -1.108 1.00 86.81 101 ASN A CA 1
ATOM 773 C C . ASN A 1 101 ? -15.856 7.463 -1.053 1.00 86.81 101 ASN A C 1
ATOM 775 O O . ASN A 1 101 ? -15.967 6.480 -1.787 1.00 86.81 101 ASN A O 1
ATOM 779 N N . ARG A 1 102 ? -14.817 7.595 -0.219 1.00 83.44 102 ARG A N 1
ATOM 780 C CA . ARG A 1 102 ? -13.720 6.619 -0.138 1.00 83.44 102 ARG A CA 1
ATOM 781 C C . ARG A 1 102 ? -13.179 6.435 1.275 1.00 83.44 102 ARG A C 1
ATOM 783 O O . ARG A 1 102 ? -13.100 7.393 2.037 1.00 83.44 102 ARG A O 1
ATOM 790 N N . TYR A 1 103 ? -12.754 5.213 1.583 1.00 78.06 103 TYR A N 1
ATOM 791 C CA . TYR A 1 103 ? -11.950 4.889 2.761 1.00 78.06 103 TYR A CA 1
ATOM 792 C C . TYR A 1 103 ? -10.497 4.682 2.326 1.00 78.06 103 TYR A C 1
ATOM 794 O O . TYR A 1 103 ? -10.248 3.907 1.402 1.00 78.06 103 TYR A O 1
ATOM 802 N N . ALA A 1 104 ? -9.545 5.389 2.935 1.00 74.69 104 ALA A N 1
ATOM 803 C CA . ALA A 1 104 ? -8.138 5.289 2.553 1.00 74.69 104 ALA A CA 1
ATOM 804 C C . ALA A 1 104 ? -7.189 5.634 3.712 1.00 74.69 104 ALA A C 1
ATOM 806 O O . ALA A 1 104 ? -7.476 6.559 4.469 1.00 74.69 104 ALA A O 1
ATOM 807 N N . PRO A 1 105 ? -6.007 4.991 3.797 1.00 66.75 105 PRO A N 1
ATOM 808 C CA . PRO A 1 105 ? -4.978 5.348 4.779 1.00 66.75 105 PRO A CA 1
ATOM 809 C C . PRO A 1 105 ? -4.474 6.792 4.660 1.00 66.75 105 PRO A C 1
ATOM 811 O O . PRO A 1 105 ? -4.060 7.377 5.653 1.00 66.75 105 PRO A O 1
ATOM 814 N N . SER A 1 106 ? -4.534 7.385 3.460 1.00 69.25 106 SER A N 1
ATOM 815 C CA . SER A 1 106 ? -4.206 8.802 3.233 1.00 69.25 106 SER A CA 1
ATOM 816 C C . SER A 1 106 ? -5.171 9.772 3.932 1.00 69.25 106 SER A C 1
ATOM 818 O O . SER A 1 106 ? -4.840 10.944 4.104 1.00 69.25 106 SER A O 1
ATOM 820 N N . GLY A 1 107 ? -6.342 9.283 4.352 1.00 81.12 107 GLY A N 1
ATOM 821 C CA . GLY A 1 107 ? -7.266 9.958 5.256 1.00 81.12 107 GLY A CA 1
ATOM 822 C C . GLY A 1 107 ? -7.879 11.251 4.740 1.00 81.12 107 GLY A C 1
ATOM 823 O O . GLY A 1 107 ? -8.075 11.449 3.537 1.00 81.12 107 GLY A O 1
ATOM 824 N N . ILE A 1 108 ? -8.204 12.129 5.689 1.00 87.44 108 ILE A N 1
ATOM 825 C CA . ILE A 1 108 ? -8.995 13.352 5.483 1.00 87.44 108 ILE A CA 1
ATOM 826 C C . ILE A 1 108 ? -8.363 14.274 4.434 1.00 87.44 108 ILE A C 1
ATOM 828 O O . ILE A 1 108 ? -9.085 14.864 3.640 1.00 87.44 108 ILE A O 1
ATOM 832 N N . ILE A 1 109 ? -7.028 14.351 4.368 1.00 84.69 109 ILE A N 1
ATOM 833 C CA . ILE A 1 109 ? -6.295 15.196 3.400 1.00 84.69 109 ILE A CA 1
ATOM 834 C C . ILE A 1 109 ? -6.595 14.772 1.955 1.00 84.69 109 ILE A C 1
ATOM 836 O O . ILE A 1 109 ? -6.594 15.583 1.031 1.00 84.69 109 ILE A O 1
ATOM 840 N N . ALA A 1 110 ? -6.899 13.493 1.744 1.00 84.38 110 ALA A N 1
ATOM 841 C CA . ALA A 1 110 ? -7.339 12.979 0.460 1.00 84.38 110 ALA A CA 1
ATOM 842 C C . ALA A 1 110 ? -8.871 13.013 0.303 1.00 84.38 110 ALA A C 1
ATOM 844 O O . ALA A 1 110 ? -9.392 12.399 -0.626 1.00 84.38 110 ALA A O 1
ATOM 845 N N . GLY A 1 111 ? -9.635 13.673 1.172 1.00 87.75 111 GLY A N 1
ATOM 846 C CA . GLY A 1 111 ? -11.099 13.598 1.156 1.00 87.75 111 GLY A CA 1
ATOM 847 C C . GLY A 1 111 ? -11.604 12.166 1.361 1.00 87.75 111 GLY A C 1
ATOM 848 O O . GLY A 1 111 ? -12.548 11.731 0.700 1.00 87.75 111 GLY A O 1
ATOM 849 N N . ALA A 1 112 ? -10.909 11.384 2.188 1.00 87.31 112 ALA A N 1
ATOM 850 C CA . ALA A 1 112 ? -11.249 10.005 2.516 1.00 87.31 112 ALA A CA 1
ATOM 851 C C . ALA A 1 112 ? -11.528 9.867 4.015 1.00 87.31 112 ALA A C 1
ATOM 853 O O . ALA A 1 112 ? -10.938 10.579 4.824 1.00 87.31 112 ALA A O 1
ATOM 854 N N . VAL A 1 113 ? -12.377 8.910 4.388 1.00 88.81 113 VAL A N 1
ATOM 855 C CA . VAL A 1 113 ? -12.419 8.432 5.775 1.00 88.81 113 VAL A CA 1
ATOM 856 C C . VAL A 1 113 ? -11.152 7.614 6.024 1.00 88.81 113 VAL A C 1
ATOM 858 O O . VAL A 1 113 ? -10.786 6.768 5.205 1.00 88.81 113 VAL A O 1
ATOM 861 N N . SER A 1 114 ? -10.497 7.842 7.153 1.00 85.12 114 SER A N 1
ATOM 862 C CA . SER A 1 114 ? -9.449 6.965 7.686 1.00 85.12 114 SER A CA 1
ATOM 863 C C . SER A 1 114 ? -9.825 6.512 9.086 1.00 85.12 114 SER A C 1
ATOM 865 O O . SER A 1 114 ? -10.749 7.043 9.695 1.00 85.12 114 SER A O 1
ATOM 867 N N . GLY A 1 115 ? -9.117 5.522 9.613 1.00 83.31 115 GLY A N 1
ATOM 868 C CA . GLY A 1 115 ? -9.287 5.109 10.993 1.00 83.31 115 GLY A CA 1
ATOM 869 C C . GLY A 1 115 ? -8.053 4.418 11.540 1.00 83.31 115 GLY A C 1
ATOM 870 O O . GLY A 1 115 ? -7.114 4.107 10.806 1.00 83.31 115 GLY A O 1
ATOM 871 N N . GLN A 1 116 ? -8.074 4.187 12.842 1.00 79.88 116 GLN A N 1
ATOM 872 C CA . GLN A 1 116 ? -7.054 3.467 13.586 1.00 79.88 116 GLN A CA 1
ATOM 873 C C . GLN A 1 116 ? -7.738 2.576 14.625 1.00 79.88 116 GLN A C 1
ATOM 875 O O . GLN A 1 116 ? -8.828 2.880 15.099 1.00 79.88 116 GLN A O 1
ATOM 880 N N . THR A 1 117 ? -7.086 1.479 14.996 1.00 82.12 117 THR A N 1
ATOM 881 C CA . THR A 1 117 ? -7.459 0.661 16.152 1.00 82.12 117 THR A CA 1
ATOM 882 C C . THR A 1 117 ? -6.330 0.674 17.180 1.00 82.12 117 THR A C 1
ATOM 884 O O . THR A 1 117 ? -5.160 0.774 16.804 1.00 82.12 117 THR A O 1
ATOM 887 N N . ASP A 1 118 ? -6.665 0.579 18.465 1.00 80.25 118 ASP A N 1
ATOM 888 C CA . ASP A 1 118 ? -5.685 0.332 19.530 1.00 80.25 118 ASP A CA 1
ATOM 889 C C . ASP A 1 118 ? -5.250 -1.142 19.600 1.00 80.25 118 ASP A C 1
ATOM 891 O O . ASP A 1 118 ? -4.412 -1.510 20.420 1.00 80.25 118 ASP A O 1
ATOM 895 N N . GLY A 1 119 ? -5.855 -1.996 18.770 1.00 77.62 119 GLY A N 1
ATOM 896 C CA . GLY A 1 119 ? -5.583 -3.424 18.684 1.00 77.62 119 GLY A CA 1
ATOM 897 C C . GLY A 1 119 ? -5.915 -4.219 19.948 1.00 77.62 119 GLY A C 1
ATOM 898 O O . GLY A 1 119 ? -5.476 -5.359 20.082 1.00 77.62 119 GLY A O 1
ATOM 899 N N . GLY A 1 120 ? -6.651 -3.630 20.897 1.00 80.88 120 GLY A N 1
ATOM 900 C CA . GLY A 1 120 ? -6.874 -4.219 22.215 1.00 80.88 120 GLY A CA 1
ATOM 901 C C . GLY A 1 120 ? -5.653 -4.142 23.130 1.00 80.88 120 GLY A C 1
ATOM 902 O O . GLY A 1 120 ? -5.573 -4.871 24.119 1.00 80.88 120 GLY A O 1
ATOM 903 N N . PHE A 1 121 ? -4.683 -3.279 22.811 1.00 84.38 121 PHE A N 1
ATOM 904 C CA . PHE A 1 121 ? -3.454 -3.110 23.591 1.00 84.38 121 PHE A CA 1
ATOM 905 C C . PHE A 1 121 ? -3.635 -2.163 24.787 1.00 84.38 121 PHE A C 1
ATOM 907 O O . PHE A 1 121 ? -2.709 -1.973 25.575 1.00 84.38 121 PHE A O 1
ATOM 914 N N . GLY A 1 122 ? -4.834 -1.590 24.942 1.00 84.00 122 GLY A N 1
ATOM 915 C CA . GLY A 1 122 ? -5.240 -0.752 26.070 1.00 84.00 122 GLY A CA 1
ATOM 916 C C . GLY A 1 122 ? -5.050 0.749 25.845 1.00 84.00 122 GLY A C 1
ATOM 917 O O . GLY A 1 122 ? -5.518 1.543 26.660 1.00 84.00 122 GLY A O 1
ATOM 918 N N . SER A 1 123 ? -4.374 1.153 24.765 1.00 85.31 123 SER A N 1
ATOM 919 C CA . SER A 1 123 ? -4.204 2.553 24.363 1.00 85.31 123 SER A CA 1
ATOM 920 C C . SER A 1 123 ? -3.784 2.662 22.897 1.00 85.31 123 SER A C 1
ATOM 922 O O . SER A 1 123 ? -2.959 1.880 22.432 1.00 85.31 123 SER A O 1
ATOM 924 N N . PHE A 1 124 ? -4.251 3.701 22.194 1.00 80.69 124 PHE A N 1
ATOM 925 C CA . PHE A 1 124 ? -3.819 4.033 20.825 1.00 80.69 124 PHE A CA 1
ATOM 926 C C . PHE A 1 124 ? -2.318 4.361 20.702 1.00 80.69 124 PHE A C 1
ATOM 928 O O . PHE A 1 124 ? -1.787 4.403 19.594 1.00 80.69 124 PHE A O 1
ATOM 935 N N . ALA A 1 125 ? -1.633 4.606 21.825 1.00 85.12 125 ALA A N 1
ATOM 936 C CA . ALA A 1 125 ? -0.188 4.842 21.877 1.00 85.12 125 ALA A CA 1
ATOM 937 C C . ALA A 1 125 ? 0.629 3.573 22.179 1.00 85.12 125 ALA A C 1
ATOM 939 O O . ALA A 1 125 ? 1.859 3.618 22.151 1.00 85.12 125 ALA A O 1
ATOM 940 N N . THR A 1 126 ? -0.032 2.460 22.502 1.00 77.94 126 THR A N 1
ATOM 941 C CA . THR A 1 126 ? 0.633 1.196 22.813 1.00 77.94 126 THR A CA 1
ATOM 942 C C . THR A 1 126 ? 0.811 0.391 21.538 1.00 77.94 126 THR A C 1
ATOM 944 O O . THR A 1 126 ? -0.134 0.170 20.789 1.00 77.94 126 THR A O 1
ATOM 947 N N . SER A 1 127 ? 2.035 -0.052 21.279 1.00 75.25 127 SER A N 1
ATOM 948 C CA . SER A 1 127 ? 2.369 -0.822 20.084 1.00 75.25 127 SER A CA 1
ATOM 949 C C . SER A 1 127 ? 2.453 -2.318 20.388 1.00 75.25 127 SER A C 1
ATOM 951 O O . SER A 1 127 ? 2.784 -2.728 21.500 1.00 75.25 127 SER A O 1
ATOM 953 N N . PHE A 1 128 ? 2.205 -3.159 19.381 1.00 76.56 128 PHE A N 1
ATOM 954 C CA . PHE A 1 128 ? 2.199 -4.618 19.545 1.00 76.56 128 PHE A CA 1
ATOM 955 C C . PHE A 1 128 ? 3.493 -5.157 20.179 1.00 76.56 128 PHE A C 1
ATOM 957 O O . PHE A 1 128 ? 3.445 -5.987 21.083 1.00 76.56 128 PHE A O 1
ATOM 964 N N . ASN A 1 129 ? 4.659 -4.624 19.800 1.00 74.31 129 ASN A N 1
ATOM 965 C CA . ASN A 1 129 ? 5.952 -5.020 20.372 1.00 74.31 129 ASN A CA 1
ATOM 966 C C . ASN A 1 129 ? 6.079 -4.754 21.887 1.00 74.31 129 ASN A C 1
ATOM 968 O O . ASN A 1 129 ? 6.949 -5.345 22.521 1.00 74.31 129 ASN A O 1
ATOM 972 N N . GLN A 1 130 ? 5.240 -3.893 22.470 1.00 78.94 130 GLN A N 1
ATOM 973 C CA . GLN A 1 130 ? 5.202 -3.660 23.917 1.00 78.94 130 GLN A CA 1
ATOM 974 C C . GLN A 1 130 ? 4.357 -4.696 24.664 1.00 78.94 130 GLN A C 1
ATOM 976 O O . GLN A 1 130 ? 4.572 -4.898 25.856 1.00 78.94 130 GLN A O 1
ATOM 981 N N . VAL A 1 131 ? 3.406 -5.344 23.984 1.00 82.00 131 VAL A N 1
ATOM 982 C CA . VAL A 1 131 ? 2.426 -6.241 24.616 1.00 82.00 131 VAL A CA 1
ATOM 983 C C . VAL A 1 131 ? 2.531 -7.692 24.156 1.00 82.00 131 VAL A C 1
ATOM 985 O O . VAL A 1 131 ? 1.956 -8.550 24.819 1.00 82.00 131 VAL A O 1
ATOM 988 N N . PHE A 1 132 ? 3.253 -7.986 23.065 1.00 80.31 132 PHE A N 1
ATOM 989 C CA . PHE A 1 132 ? 3.337 -9.338 22.497 1.00 80.31 132 PHE A CA 1
ATOM 990 C C . PHE A 1 132 ? 4.122 -10.319 23.369 1.00 80.31 132 PHE A C 1
ATOM 992 O O . PHE A 1 132 ? 3.795 -11.502 23.384 1.00 80.31 132 PHE A O 1
ATOM 999 N N . LEU A 1 133 ? 5.145 -9.852 24.092 1.00 86.06 133 LEU A N 1
ATOM 1000 C CA . LEU A 1 133 ? 5.894 -10.663 25.048 1.00 86.06 133 LEU A CA 1
ATOM 1001 C C . LEU A 1 133 ? 5.466 -10.303 26.455 1.00 86.06 133 LEU A C 1
ATOM 1003 O O . LEU A 1 133 ? 5.554 -9.156 26.888 1.00 86.06 133 LEU A O 1
ATOM 1007 N N . LEU A 1 134 ? 5.054 -11.324 27.185 1.00 85.88 134 LEU A N 1
ATOM 1008 C CA . LEU A 1 134 ? 4.824 -11.227 28.609 1.00 85.88 134 LEU A CA 1
ATOM 1009 C C . LEU A 1 134 ? 6.164 -11.332 29.346 1.00 85.88 134 LEU A C 1
ATOM 1011 O O . LEU A 1 134 ? 7.107 -11.985 28.896 1.00 85.88 134 LEU A O 1
ATOM 1015 N N . ALA A 1 135 ? 6.238 -10.727 30.533 1.00 87.25 135 ALA A N 1
ATOM 1016 C CA . ALA A 1 135 ? 7.447 -10.727 31.361 1.00 87.25 135 ALA A CA 1
ATOM 1017 C C . ALA A 1 135 ? 7.922 -12.136 31.779 1.00 87.25 135 ALA A C 1
ATOM 1019 O O . ALA A 1 135 ? 9.073 -12.314 32.167 1.00 87.25 135 ALA A O 1
ATOM 1020 N N . ASN A 1 136 ? 7.052 -13.145 31.688 1.00 88.81 136 ASN A N 1
ATOM 1021 C CA . ASN A 1 136 ? 7.366 -14.556 31.933 1.00 88.81 136 ASN A CA 1
ATOM 1022 C C . ASN A 1 136 ? 8.022 -15.258 30.720 1.00 88.81 136 ASN A C 1
ATOM 1024 O O . ASN A 1 136 ? 8.221 -16.470 30.761 1.00 88.81 136 ASN A O 1
ATOM 1028 N N . GLY A 1 137 ? 8.314 -14.529 29.637 1.00 86.06 137 GLY A N 1
ATOM 1029 C CA . GLY A 1 137 ? 8.919 -15.067 28.419 1.00 86.06 137 GLY A CA 1
ATOM 1030 C C . GLY A 1 137 ? 7.945 -15.784 27.482 1.00 86.06 137 GLY A C 1
ATOM 1031 O O . GLY A 1 137 ? 8.393 -16.409 26.524 1.00 86.06 137 GLY A O 1
ATOM 1032 N N . THR A 1 138 ? 6.633 -15.718 27.729 1.00 86.75 138 THR A N 1
ATOM 1033 C CA . THR A 1 138 ? 5.620 -16.299 26.836 1.00 86.75 138 THR A CA 1
ATOM 1034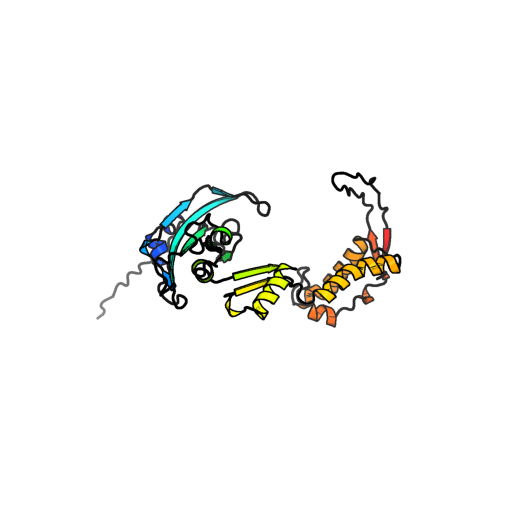 C C . THR A 1 138 ? 4.955 -15.238 25.965 1.00 86.75 138 THR A C 1
ATOM 1036 O O . THR A 1 138 ? 4.925 -14.059 26.314 1.00 86.75 138 THR A O 1
ATOM 1039 N N . VAL A 1 139 ? 4.365 -15.662 24.850 1.00 83.19 139 VAL A N 1
ATOM 1040 C CA . VAL A 1 139 ? 3.580 -14.780 23.977 1.00 83.19 139 VAL A CA 1
ATOM 1041 C C . VAL A 1 139 ? 2.249 -14.416 24.644 1.00 83.19 139 VAL A C 1
ATOM 1043 O O . VAL A 1 139 ? 1.562 -15.275 25.200 1.00 83.19 139 VAL A O 1
ATOM 1046 N N . ASN A 1 140 ? 1.867 -13.144 24.562 1.00 84.19 140 ASN A N 1
ATOM 1047 C CA . ASN A 1 140 ? 0.521 -12.675 24.857 1.00 84.19 140 ASN A CA 1
ATOM 1048 C C . ASN A 1 140 ? -0.411 -13.053 23.703 1.00 84.19 140 ASN A C 1
ATOM 1050 O O . ASN A 1 140 ? -0.681 -12.255 22.806 1.00 84.19 140 ASN A O 1
ATOM 1054 N N . TRP A 1 141 ? -0.896 -14.292 23.724 1.00 78.75 141 TRP A N 1
ATOM 1055 C CA . TRP A 1 141 ? -1.785 -14.795 22.681 1.00 78.75 141 TRP A CA 1
ATOM 1056 C C . TRP A 1 141 ? -3.071 -13.984 22.564 1.00 78.75 141 TRP A C 1
ATOM 1058 O O . TRP A 1 141 ? -3.605 -13.883 21.471 1.00 78.75 141 TRP A O 1
ATOM 1068 N N . GLN A 1 142 ? -3.560 -13.365 23.639 1.00 78.00 142 GLN A N 1
ATOM 1069 C CA . GLN A 1 142 ? -4.721 -12.489 23.534 1.00 78.00 142 GLN A CA 1
ATOM 1070 C C . GLN A 1 142 ? -4.412 -11.307 22.607 1.00 78.00 142 GLN A C 1
ATOM 1072 O O . GLN A 1 142 ? -5.108 -11.142 21.618 1.00 78.00 142 GLN A O 1
ATOM 1077 N N . ALA A 1 143 ? -3.322 -10.564 22.822 1.00 77.50 143 ALA A N 1
ATOM 1078 C CA . ALA A 1 143 ? -2.932 -9.461 21.932 1.00 77.50 143 ALA A CA 1
ATOM 1079 C C . ALA A 1 143 ? -2.709 -9.892 20.466 1.00 77.50 143 ALA A C 1
ATOM 1081 O O . ALA A 1 143 ? -2.935 -9.096 19.563 1.00 77.50 143 ALA A O 1
ATOM 1082 N N . VAL A 1 144 ? -2.298 -11.142 20.224 1.00 73.88 144 VAL A N 1
ATOM 1083 C CA . VAL A 1 144 ? -2.179 -11.710 18.866 1.00 73.88 144 VAL A CA 1
ATOM 1084 C C . VAL A 1 144 ? -3.554 -11.935 18.222 1.00 73.88 144 VAL A C 1
ATOM 1086 O O . VAL A 1 144 ? -3.723 -11.652 17.044 1.00 73.88 144 VAL A O 1
ATOM 1089 N N . HIS A 1 145 ? -4.541 -12.411 18.986 1.00 72.06 145 HIS A N 1
ATOM 1090 C CA . HIS A 1 145 ? -5.874 -12.755 18.472 1.00 72.06 145 HIS A CA 1
ATOM 1091 C C . HIS A 1 145 ? -6.889 -11.592 18.493 1.00 72.06 145 HIS A C 1
ATOM 1093 O O . HIS A 1 145 ? -7.960 -11.723 17.909 1.00 72.06 145 HIS A O 1
ATOM 1099 N N . MET A 1 146 ? -6.603 -10.477 19.181 1.00 66.50 146 MET A N 1
ATOM 1100 C CA . MET A 1 146 ? -7.526 -9.324 19.326 1.00 66.50 146 MET A CA 1
ATOM 1101 C C . MET A 1 146 ? -7.591 -8.437 18.075 1.00 66.50 146 MET A C 1
ATOM 1103 O O . MET A 1 146 ? -8.459 -7.572 17.948 1.00 66.50 146 MET A O 1
ATOM 1107 N N . ILE A 1 147 ? -6.673 -8.649 17.144 1.00 61.88 147 ILE A N 1
ATOM 1108 C CA . ILE A 1 147 ? -6.651 -8.012 15.839 1.00 61.88 147 ILE A CA 1
ATOM 1109 C C . ILE A 1 147 ? -6.717 -9.104 14.796 1.00 61.88 147 ILE A C 1
ATOM 1111 O O . ILE A 1 147 ? -5.973 -10.079 14.868 1.00 61.88 147 ILE A O 1
ATOM 1115 N N . TYR A 1 148 ? -7.563 -8.891 13.791 1.00 62.28 148 TYR A N 1
ATOM 1116 C CA . TYR A 1 148 ? -7.335 -9.531 12.510 1.00 62.28 148 TYR A CA 1
ATOM 1117 C C . TYR A 1 148 ? -5.871 -9.271 12.128 1.00 62.28 148 TYR A C 1
ATOM 1119 O O . TYR A 1 148 ? -5.436 -8.119 12.021 1.00 62.28 148 TYR A O 1
ATOM 1127 N N . SER A 1 149 ? -5.089 -10.335 12.023 1.00 60.72 149 SER A N 1
ATOM 1128 C CA . SER A 1 149 ? -3.657 -10.258 11.805 1.00 60.72 149 SER A CA 1
ATOM 1129 C C . SER A 1 149 ? -3.412 -9.976 10.332 1.00 60.72 149 SER A C 1
ATOM 1131 O O . SER A 1 149 ? -3.430 -10.872 9.486 1.00 60.72 149 SER A O 1
ATOM 1133 N N . TYR A 1 150 ? -3.228 -8.694 10.018 1.00 65.31 150 TYR A N 1
ATOM 1134 C CA . TYR A 1 150 ? -2.918 -8.248 8.668 1.00 65.31 150 TYR A CA 1
ATOM 1135 C C . TYR A 1 150 ? -1.416 -8.055 8.481 1.00 65.31 150 TYR A C 1
ATOM 1137 O O . TYR A 1 150 ? -0.764 -7.357 9.256 1.00 65.31 150 TYR A O 1
ATOM 1145 N N . TYR A 1 151 ? -0.870 -8.629 7.412 1.00 54.84 151 TYR A N 1
ATOM 1146 C CA . TYR A 1 151 ? 0.502 -8.367 6.983 1.00 54.84 151 TYR A CA 1
ATOM 1147 C C . TYR A 1 151 ? 0.493 -7.491 5.733 1.00 54.84 151 TYR A C 1
ATOM 1149 O O . TYR A 1 151 ? -0.144 -7.836 4.739 1.00 54.84 151 TYR A O 1
ATOM 1157 N N . GLN A 1 152 ? 1.237 -6.386 5.745 1.00 76.25 152 GLN A N 1
ATOM 1158 C CA . GLN A 1 152 ? 1.503 -5.597 4.547 1.00 76.25 152 GLN A CA 1
ATOM 1159 C C . GLN A 1 152 ? 3.009 -5.457 4.357 1.00 76.25 152 GLN A C 1
ATOM 1161 O O . GLN A 1 152 ? 3.713 -4.985 5.245 1.00 76.25 152 GLN A O 1
ATOM 1166 N N . GLY A 1 153 ? 3.497 -5.823 3.176 1.00 62.06 153 GLY A N 1
ATOM 1167 C CA . GLY A 1 153 ? 4.913 -5.723 2.844 1.00 62.06 153 GLY A CA 1
ATOM 1168 C C . GLY A 1 153 ? 5.127 -5.497 1.355 1.00 62.06 153 GLY A C 1
ATOM 1169 O O . GLY A 1 153 ? 4.312 -5.901 0.529 1.00 62.06 153 GLY A O 1
ATOM 1170 N N . CYS A 1 154 ? 6.232 -4.842 1.005 1.00 76.69 154 CYS A N 1
ATOM 1171 C CA . CYS A 1 154 ? 6.663 -4.637 -0.375 1.00 76.69 154 CYS A CA 1
ATOM 1172 C C . CYS A 1 154 ? 8.119 -5.101 -0.534 1.00 76.69 154 CYS A C 1
ATOM 1174 O O . CYS A 1 154 ? 8.877 -5.043 0.435 1.00 76.69 154 CYS A O 1
ATOM 1176 N N . SER A 1 155 ? 8.528 -5.559 -1.722 1.00 82.88 155 SER A N 1
ATOM 1177 C CA . SER A 1 155 ? 9.902 -6.020 -1.991 1.00 82.88 155 SER A CA 1
ATOM 1178 C C . SER A 1 155 ? 10.296 -7.213 -1.102 1.00 82.88 155 SER A C 1
ATOM 1180 O O . SER A 1 155 ? 9.661 -8.272 -1.166 1.00 82.88 155 SER A O 1
ATOM 1182 N N . GLU A 1 156 ? 11.294 -7.049 -0.233 1.00 74.56 156 GLU A N 1
ATOM 1183 C CA . GLU A 1 156 ? 11.698 -8.050 0.758 1.00 74.56 156 GLU A CA 1
ATOM 1184 C C . GLU A 1 156 ? 10.572 -8.365 1.753 1.00 74.56 156 GLU A C 1
ATOM 1186 O O . GLU A 1 156 ? 10.302 -9.533 2.028 1.00 74.56 156 GLU A O 1
ATOM 1191 N N . GLY A 1 157 ? 9.811 -7.352 2.181 1.00 62.31 157 GLY A N 1
ATOM 1192 C CA . GLY A 1 157 ? 8.592 -7.577 2.962 1.00 62.31 157 GLY A CA 1
ATOM 1193 C C . GLY A 1 157 ? 7.546 -8.365 2.162 1.00 62.31 157 GLY A C 1
ATOM 1194 O O . GLY A 1 157 ? 6.835 -9.212 2.685 1.00 62.31 157 GLY A O 1
ATOM 1195 N N . GLY A 1 158 ? 7.493 -8.190 0.841 1.00 76.94 158 GLY A N 1
ATOM 1196 C CA . GLY A 1 158 ? 6.650 -9.032 -0.008 1.00 76.94 158 GLY A CA 1
ATOM 1197 C C . GLY A 1 158 ? 7.044 -10.517 0.065 1.00 76.94 158 GLY A C 1
ATOM 1198 O O . GLY A 1 158 ? 6.175 -11.385 0.157 1.00 76.94 158 GLY A O 1
ATOM 1199 N N . ARG A 1 159 ? 8.352 -10.822 0.080 1.00 81.44 159 ARG A N 1
ATOM 1200 C CA . ARG A 1 159 ? 8.880 -12.189 0.255 1.00 81.44 159 ARG A CA 1
ATOM 1201 C C . ARG A 1 159 ? 8.570 -12.747 1.640 1.00 81.44 159 ARG A C 1
ATOM 1203 O O . ARG A 1 159 ? 8.165 -13.903 1.748 1.00 81.44 159 ARG A O 1
ATOM 1210 N N . GLU A 1 160 ? 8.768 -11.955 2.686 1.00 68.69 160 GLU A N 1
ATOM 1211 C CA . GLU A 1 160 ? 8.433 -12.331 4.060 1.00 68.69 160 GLU A CA 1
ATOM 1212 C C . GLU A 1 160 ? 6.949 -12.665 4.194 1.00 68.69 160 GLU A C 1
ATOM 1214 O O . GLU A 1 160 ? 6.632 -13.756 4.660 1.00 68.69 160 GLU A O 1
ATOM 1219 N N . GLY A 1 161 ? 6.061 -11.794 3.706 1.00 71.56 161 GLY A N 1
ATOM 1220 C CA . GLY A 1 161 ? 4.618 -12.022 3.705 1.00 71.56 161 GLY A CA 1
ATOM 1221 C C . GLY A 1 161 ? 4.236 -13.316 2.993 1.00 71.56 161 GLY A C 1
ATOM 1222 O O . GLY A 1 161 ? 3.523 -14.141 3.558 1.00 71.56 161 GLY A O 1
ATOM 1223 N N . TRP A 1 162 ? 4.787 -13.567 1.802 1.00 82.62 162 TRP A N 1
ATOM 1224 C CA . TRP A 1 162 ? 4.582 -14.840 1.100 1.00 82.62 162 TRP A CA 1
ATOM 1225 C C . TRP A 1 162 ? 5.132 -16.049 1.864 1.00 82.62 162 TRP A C 1
ATOM 1227 O O . TRP A 1 162 ? 4.489 -17.098 1.890 1.00 82.62 162 TRP A O 1
ATOM 1237 N N . SER A 1 163 ? 6.295 -15.923 2.509 1.00 78.44 163 SER A N 1
ATOM 1238 C CA . SER A 1 163 ? 6.845 -16.982 3.361 1.00 78.44 163 SER A CA 1
ATOM 1239 C C . SER A 1 163 ? 5.946 -17.265 4.562 1.00 78.44 163 SER A C 1
ATOM 1241 O O . SER A 1 163 ? 5.847 -18.422 4.969 1.00 78.44 163 SER A O 1
ATOM 1243 N N . GLN A 1 164 ? 5.336 -16.232 5.145 1.00 74.38 164 GLN A N 1
ATOM 1244 C CA . GLN A 1 164 ? 4.425 -16.389 6.270 1.00 74.38 164 GLN A CA 1
ATOM 1245 C C . GLN A 1 164 ? 3.128 -17.064 5.825 1.00 74.38 164 GLN A C 1
ATOM 1247 O O . GLN A 1 164 ? 2.753 -18.071 6.410 1.00 74.38 164 GLN A O 1
ATOM 1252 N N . VAL A 1 165 ? 2.514 -16.616 4.725 1.00 81.31 165 VAL A N 1
ATOM 1253 C CA . VAL A 1 165 ? 1.298 -17.243 4.174 1.00 81.31 165 VAL A CA 1
ATOM 1254 C C . VAL A 1 165 ? 1.526 -18.716 3.827 1.00 81.31 165 VAL A C 1
ATOM 1256 O O . VAL A 1 165 ? 0.669 -19.546 4.097 1.00 81.31 165 VAL A O 1
ATOM 1259 N N . GLN A 1 166 ? 2.682 -19.086 3.270 1.00 86.25 166 GLN A N 1
ATOM 1260 C CA . GLN A 1 166 ? 2.961 -20.487 2.920 1.00 86.25 166 GLN A CA 1
ATOM 1261 C C . GLN A 1 166 ? 3.144 -21.412 4.135 1.00 86.25 166 GLN A C 1
ATOM 1263 O O . GLN A 1 166 ? 2.941 -22.618 4.007 1.00 86.25 166 GLN A O 1
ATOM 1268 N N . ARG A 1 167 ? 3.578 -20.885 5.288 1.00 80.12 167 ARG A N 1
ATOM 1269 C CA . ARG A 1 167 ? 3.972 -21.690 6.464 1.00 80.12 167 ARG A CA 1
ATOM 1270 C C . ARG A 1 167 ? 3.006 -21.581 7.640 1.00 80.12 167 ARG A C 1
ATOM 1272 O O . ARG A 1 167 ? 2.919 -22.515 8.428 1.00 80.12 167 ARG A O 1
ATOM 1279 N N . TYR A 1 168 ? 2.324 -20.450 7.746 1.00 75.88 168 TYR A N 1
ATOM 1280 C CA . TYR A 1 168 ? 1.548 -20.009 8.901 1.00 75.88 168 TYR A CA 1
ATOM 1281 C C . TYR A 1 168 ? 0.272 -19.293 8.435 1.00 75.88 168 TYR A C 1
ATOM 1283 O O . TYR A 1 168 ? -0.071 -18.227 8.939 1.00 75.88 168 TYR A O 1
ATOM 1291 N N . ALA A 1 169 ? -0.403 -19.835 7.413 1.00 72.88 169 ALA A N 1
ATOM 1292 C CA . ALA A 1 169 ? -1.598 -19.227 6.816 1.00 72.88 169 ALA A CA 1
ATOM 1293 C C . ALA A 1 169 ? -2.713 -18.949 7.840 1.00 72.88 169 ALA A C 1
ATOM 1295 O O . ALA A 1 169 ? -3.473 -18.007 7.677 1.00 72.88 169 ALA A O 1
ATOM 1296 N N . ASP A 1 170 ? -2.796 -19.768 8.887 1.00 76.75 170 ASP A N 1
ATOM 1297 C CA . ASP A 1 170 ? -3.756 -19.673 9.987 1.00 76.75 170 ASP A CA 1
ATOM 1298 C C . ASP A 1 170 ? -3.457 -18.535 10.976 1.00 76.75 170 ASP A C 1
ATOM 1300 O O . ASP A 1 170 ? -4.284 -18.245 11.833 1.00 76.75 170 ASP A O 1
ATOM 1304 N N . GLN A 1 171 ? -2.291 -17.894 10.864 1.00 60.97 171 GLN A N 1
ATOM 1305 C CA . GLN A 1 171 ? -1.878 -16.773 11.712 1.00 60.97 171 GLN A CA 1
ATOM 1306 C C . GLN A 1 171 ? -2.215 -15.404 11.102 1.00 60.97 171 GLN A C 1
ATOM 1308 O O . GLN A 1 171 ? -1.947 -14.384 11.732 1.00 60.97 171 GLN A O 1
ATOM 1313 N N . PHE A 1 172 ? -2.749 -15.356 9.875 1.00 61.78 172 PHE A N 1
ATOM 1314 C CA . PHE A 1 172 ? -3.071 -14.107 9.187 1.00 61.78 172 PHE A CA 1
ATOM 1315 C C . PHE A 1 172 ? -4.481 -14.139 8.623 1.00 61.78 172 PHE A C 1
ATOM 1317 O O . PHE A 1 172 ? -4.863 -15.059 7.905 1.00 61.78 172 PHE A O 1
ATOM 1324 N N . ASP A 1 173 ? -5.217 -13.067 8.865 1.00 74.38 173 ASP A N 1
ATOM 1325 C CA . ASP A 1 173 ? -6.564 -12.882 8.338 1.00 74.38 173 ASP A CA 1
ATOM 1326 C C . ASP A 1 173 ? -6.563 -12.164 6.982 1.00 74.38 173 ASP A C 1
ATOM 1328 O O . ASP A 1 173 ? -7.516 -12.262 6.208 1.00 74.38 173 ASP A O 1
ATOM 1332 N N . GLY A 1 174 ? -5.470 -11.469 6.651 1.00 75.06 174 GLY A N 1
ATOM 1333 C CA . GLY A 1 174 ? -5.255 -10.909 5.323 1.00 75.06 174 GLY A CA 1
ATOM 1334 C C . GLY A 1 174 ? -3.812 -10.478 5.089 1.00 75.06 174 GLY A C 1
ATOM 1335 O O . GLY A 1 174 ? -3.132 -9.983 5.982 1.00 75.06 174 GLY A O 1
ATOM 1336 N N . VAL A 1 175 ? -3.325 -10.653 3.863 1.00 73.69 175 VAL A N 1
ATOM 1337 C CA . VAL A 1 175 ? -1.938 -10.336 3.510 1.00 73.69 175 VAL A CA 1
ATOM 1338 C C . VAL A 1 175 ? -1.894 -9.543 2.205 1.00 73.69 175 VAL A C 1
ATOM 1340 O O . VAL A 1 175 ? -2.337 -10.024 1.165 1.00 73.69 175 VAL A O 1
ATOM 1343 N N . VAL A 1 176 ? -1.350 -8.325 2.255 1.00 83.88 176 VAL A N 1
ATOM 1344 C CA . VAL A 1 176 ? -1.143 -7.439 1.101 1.00 83.88 176 VAL A CA 1
ATOM 1345 C C . VAL A 1 176 ? 0.348 -7.387 0.783 1.00 83.88 176 VAL A C 1
ATOM 1347 O O . VAL A 1 176 ? 1.138 -6.756 1.483 1.00 83.88 176 VAL A O 1
ATOM 1350 N N . VAL A 1 177 ? 0.742 -8.062 -0.292 1.00 84.62 177 VAL A N 1
ATOM 1351 C CA . VAL A 1 177 ? 2.148 -8.230 -0.681 1.00 84.62 177 VAL A CA 1
ATOM 1352 C C . VAL A 1 177 ? 2.417 -7.580 -2.033 1.00 84.62 177 VAL A C 1
ATOM 1354 O O . VAL A 1 177 ? 1.977 -8.063 -3.074 1.00 84.62 177 VAL A O 1
ATOM 1357 N N . GLY A 1 178 ? 3.147 -6.467 -2.013 1.00 86.69 178 GLY A N 1
ATOM 1358 C CA . GLY A 1 178 ? 3.609 -5.757 -3.205 1.00 86.69 178 GLY A CA 1
ATOM 1359 C C . GLY A 1 178 ? 4.990 -6.234 -3.656 1.00 86.69 178 GLY A C 1
ATOM 1360 O O . GLY A 1 178 ? 5.834 -6.560 -2.825 1.00 86.69 178 GLY A O 1
ATOM 1361 N N . ALA A 1 179 ? 5.226 -6.271 -4.972 1.00 91.19 179 ALA A N 1
ATOM 1362 C CA . ALA A 1 179 ? 6.521 -6.592 -5.592 1.00 91.19 179 ALA A CA 1
ATOM 1363 C C . ALA A 1 179 ? 7.330 -7.700 -4.863 1.00 91.19 179 ALA A C 1
ATOM 1365 O O . ALA A 1 179 ? 8.465 -7.455 -4.457 1.00 91.19 179 ALA A O 1
ATOM 1366 N N . PRO A 1 180 ? 6.754 -8.892 -4.612 1.00 88.50 180 PRO A N 1
ATOM 1367 C CA . PRO A 1 180 ? 7.354 -9.848 -3.693 1.00 88.50 180 PRO A CA 1
ATOM 1368 C C . PRO A 1 180 ? 8.614 -10.503 -4.258 1.00 88.50 180 PRO A C 1
ATOM 1370 O O . PRO A 1 180 ? 8.592 -11.103 -5.331 1.00 88.50 180 PRO A O 1
ATOM 1373 N N . ALA A 1 181 ? 9.694 -10.488 -3.477 1.00 86.88 181 ALA A N 1
ATOM 1374 C CA . ALA A 1 181 ? 10.973 -11.113 -3.821 1.00 86.88 181 ALA A CA 1
ATOM 1375 C C . ALA A 1 181 ? 10.992 -12.656 -3.634 1.00 86.88 181 ALA A C 1
ATOM 1377 O O . ALA A 1 181 ? 11.913 -13.234 -3.063 1.00 86.88 181 ALA A O 1
ATOM 1378 N N . PHE A 1 182 ? 9.937 -13.347 -4.078 1.00 80.69 182 PHE A N 1
ATOM 1379 C CA . PHE A 1 182 ? 9.703 -14.792 -3.909 1.00 80.69 182 PHE A CA 1
ATOM 1380 C C . PHE A 1 182 ? 10.729 -15.732 -4.576 1.00 80.69 182 PHE A C 1
ATOM 1382 O O . PHE A 1 182 ? 11.047 -16.776 -4.010 1.00 80.69 182 PHE A O 1
ATOM 1389 N N . GLN A 1 183 ? 11.307 -15.365 -5.725 1.00 86.81 183 GLN A N 1
ATOM 1390 C CA . GLN A 1 183 ? 12.408 -16.097 -6.375 1.00 86.81 183 GLN A CA 1
ATOM 1391 C C . GLN A 1 183 ? 13.756 -15.458 -6.025 1.00 86.81 183 GLN A C 1
ATOM 1393 O O . GLN A 1 183 ? 14.520 -15.047 -6.897 1.00 86.81 183 GLN A O 1
ATOM 1398 N N . TYR A 1 184 ? 14.026 -15.342 -4.723 1.00 85.56 184 TYR A N 1
ATOM 1399 C CA . TYR A 1 184 ? 15.101 -14.500 -4.200 1.00 85.56 184 TYR A CA 1
ATOM 1400 C C . TYR A 1 184 ? 16.472 -14.800 -4.824 1.00 85.56 184 TYR A C 1
ATOM 1402 O O . TYR A 1 184 ? 17.158 -13.882 -5.257 1.00 85.56 184 TYR A O 1
ATOM 1410 N N . SER A 1 185 ? 16.857 -16.074 -4.951 1.00 89.62 185 SER A N 1
ATOM 1411 C CA . SER A 1 185 ? 18.147 -16.457 -5.544 1.00 89.62 185 SER A CA 1
ATOM 1412 C C . SER A 1 185 ? 18.300 -15.988 -6.992 1.00 89.62 185 SER A C 1
ATOM 1414 O O . SER A 1 185 ? 19.342 -15.446 -7.349 1.00 89.62 185 SER A O 1
ATOM 1416 N N . GLN A 1 186 ? 17.261 -16.146 -7.812 1.00 91.94 186 GLN A N 1
ATOM 1417 C CA . GLN A 1 186 ? 17.259 -15.664 -9.192 1.00 91.94 186 GLN A CA 1
ATOM 1418 C C . GLN A 1 186 ? 17.263 -14.135 -9.245 1.00 91.94 186 GLN A C 1
ATOM 1420 O O . GLN A 1 186 ? 18.017 -13.547 -10.014 1.00 91.94 186 GLN A O 1
ATOM 1425 N N . GLN A 1 187 ? 16.457 -13.481 -8.406 1.00 89.75 187 GLN A N 1
ATOM 1426 C CA . GLN A 1 187 ? 16.383 -12.025 -8.363 1.00 89.75 187 GLN A CA 1
ATOM 1427 C C . GLN A 1 187 ? 17.730 -11.390 -8.000 1.00 89.75 187 GLN A C 1
ATOM 1429 O O . GLN A 1 187 ? 18.117 -10.416 -8.637 1.00 89.75 187 GLN A O 1
ATOM 1434 N N . GLN A 1 188 ? 18.467 -11.945 -7.030 1.00 88.94 188 GLN A N 1
ATOM 1435 C CA . GLN A 1 188 ? 19.789 -11.431 -6.652 1.00 88.94 188 GLN A CA 1
ATOM 1436 C C . GLN A 1 188 ? 20.791 -11.503 -7.813 1.00 88.94 188 GLN A C 1
ATOM 1438 O O . GLN A 1 188 ? 21.569 -10.575 -8.009 1.00 88.94 188 GLN A O 1
ATOM 1443 N N . VAL A 1 189 ? 20.740 -12.566 -8.622 1.00 92.25 189 VAL A N 1
ATOM 1444 C CA . VAL A 1 189 ? 21.569 -12.669 -9.833 1.00 92.25 189 VAL A CA 1
ATOM 1445 C C . VAL A 1 189 ? 21.119 -11.652 -10.886 1.00 92.25 189 VAL A C 1
ATOM 1447 O O . VAL A 1 189 ? 21.952 -10.946 -11.449 1.00 92.25 189 VAL A O 1
ATOM 1450 N N . ASN A 1 190 ? 19.810 -11.510 -11.109 1.00 92.12 190 ASN A N 1
ATOM 1451 C CA . ASN A 1 190 ? 19.266 -10.554 -12.077 1.00 92.12 190 ASN A CA 1
ATOM 1452 C C . ASN A 1 190 ? 19.601 -9.094 -11.728 1.00 92.12 190 ASN A C 1
ATOM 1454 O O . ASN A 1 190 ? 19.860 -8.307 -12.632 1.00 92.12 190 ASN A O 1
ATOM 1458 N N . LEU A 1 191 ? 19.652 -8.734 -10.439 1.00 90.12 191 LEU A N 1
ATOM 1459 C CA . LEU A 1 191 ? 20.049 -7.392 -9.988 1.00 90.12 191 LEU A CA 1
ATOM 1460 C C . LEU A 1 191 ? 21.495 -7.032 -10.362 1.00 90.12 191 LEU A C 1
ATOM 1462 O O . LEU A 1 191 ? 21.828 -5.853 -10.443 1.00 90.12 191 LEU A O 1
ATOM 1466 N N . LEU A 1 192 ? 22.352 -8.029 -10.597 1.00 93.31 192 LEU A N 1
ATOM 1467 C CA . LEU A 1 192 ? 23.734 -7.822 -11.029 1.00 93.31 192 LEU A CA 1
ATOM 1468 C C . LEU A 1 192 ? 23.891 -7.838 -12.551 1.00 93.31 192 LEU A C 1
ATOM 1470 O O . LEU A 1 192 ? 24.900 -7.346 -13.049 1.00 93.31 192 LEU A O 1
ATOM 1474 N N . PHE A 1 193 ? 22.925 -8.397 -1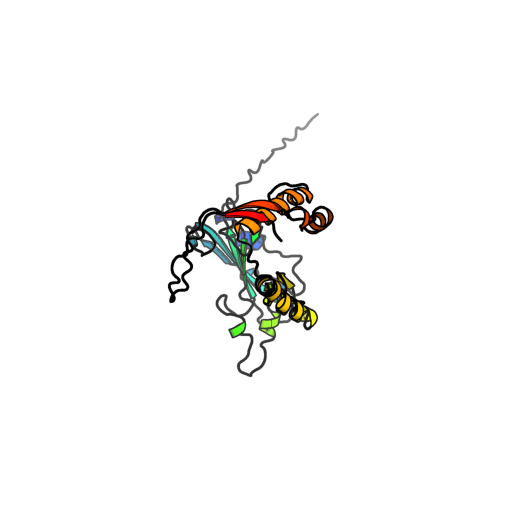3.284 1.00 93.31 193 PHE A N 1
ATOM 1475 C CA . PHE A 1 193 ? 23.072 -8.690 -14.709 1.00 93.31 193 PHE A CA 1
ATOM 1476 C C . PHE A 1 193 ? 23.408 -7.446 -15.536 1.00 93.31 193 PHE A C 1
ATOM 1478 O O . PHE A 1 193 ? 24.398 -7.473 -16.259 1.00 93.31 193 PHE A O 1
ATOM 1485 N N . ALA A 1 194 ? 22.650 -6.354 -15.382 1.00 89.88 194 ALA A N 1
ATOM 1486 C CA . ALA A 1 194 ? 22.875 -5.122 -16.144 1.00 89.88 194 ALA A CA 1
ATOM 1487 C C . ALA A 1 194 ? 24.304 -4.589 -15.943 1.00 89.88 194 ALA A C 1
ATOM 1489 O O . ALA A 1 194 ? 25.067 -4.502 -16.899 1.00 89.88 194 ALA A O 1
ATOM 1490 N N . ASN A 1 195 ? 24.715 -4.391 -14.685 1.00 90.19 195 ASN A N 1
ATOM 1491 C CA . ASN A 1 195 ? 26.059 -3.916 -14.343 1.00 90.19 195 ASN A CA 1
ATOM 1492 C C . ASN A 1 195 ? 27.167 -4.838 -14.880 1.00 90.19 195 ASN A C 1
ATOM 1494 O O . ASN A 1 195 ? 28.227 -4.371 -15.290 1.00 90.19 195 ASN A O 1
ATOM 1498 N N . VAL A 1 196 ? 26.956 -6.159 -14.845 1.00 94.56 196 VAL A N 1
ATOM 1499 C CA . VAL A 1 196 ? 27.937 -7.132 -15.347 1.00 94.56 196 VAL A CA 1
ATOM 1500 C C . VAL A 1 196 ? 28.044 -7.063 -16.867 1.00 94.56 196 VAL A C 1
ATOM 1502 O O . VAL A 1 196 ? 29.160 -7.067 -17.381 1.00 94.56 196 VAL A O 1
ATOM 1505 N N . ILE A 1 197 ? 26.919 -6.996 -17.582 1.00 92.88 197 ILE A N 1
ATOM 1506 C CA . ILE A 1 197 ? 26.915 -6.910 -19.043 1.00 92.88 197 ILE A CA 1
ATOM 1507 C C . ILE A 1 197 ? 27.532 -5.597 -19.501 1.00 92.88 197 ILE A C 1
ATOM 1509 O O . ILE A 1 197 ? 28.455 -5.651 -20.305 1.00 92.88 197 ILE A O 1
ATOM 1513 N N . GLU A 1 198 ? 27.117 -4.460 -18.941 1.00 92.00 198 GLU A N 1
ATOM 1514 C CA . GLU A 1 198 ? 27.669 -3.137 -19.265 1.00 92.00 198 GLU A CA 1
ATOM 1515 C C . GLU A 1 198 ? 29.202 -3.122 -19.175 1.00 92.00 198 GLU A C 1
ATOM 1517 O O . GLU A 1 198 ? 29.893 -2.690 -20.100 1.00 92.00 198 GLU A O 1
ATOM 1522 N N . GLN A 1 199 ? 29.752 -3.693 -18.099 1.00 94.62 199 GLN A N 1
ATOM 1523 C CA . GLN A 1 199 ? 31.198 -3.844 -17.919 1.00 94.62 199 GLN A CA 1
ATOM 1524 C C . GLN A 1 199 ? 31.817 -4.847 -18.904 1.00 94.62 199 GLN A C 1
ATOM 1526 O O . GLN A 1 199 ? 32.902 -4.602 -19.428 1.00 94.62 199 GLN A O 1
ATOM 1531 N N . ALA A 1 200 ? 31.156 -5.979 -19.166 1.00 95.56 200 ALA A N 1
ATOM 1532 C CA . ALA A 1 200 ? 31.681 -7.036 -20.030 1.00 95.56 200 ALA A CA 1
ATOM 1533 C C . ALA A 1 200 ? 31.762 -6.617 -21.505 1.00 95.56 200 ALA A C 1
ATOM 1535 O O . ALA A 1 200 ? 32.703 -7.010 -22.196 1.00 95.56 200 ALA A O 1
ATOM 1536 N N . ILE A 1 201 ? 30.793 -5.829 -21.980 1.00 93.38 201 ILE A N 1
ATOM 1537 C CA . ILE A 1 201 ? 30.751 -5.320 -23.359 1.00 93.38 201 ILE A CA 1
ATOM 1538 C C . ILE A 1 201 ? 31.288 -3.887 -23.481 1.00 93.38 201 ILE A C 1
ATOM 1540 O O . ILE A 1 201 ? 31.381 -3.368 -24.591 1.00 93.38 201 ILE A O 1
ATOM 1544 N N . ASN A 1 202 ? 31.667 -3.261 -22.360 1.00 91.31 202 ASN A N 1
ATOM 1545 C CA . ASN A 1 202 ? 32.127 -1.874 -22.274 1.00 91.31 202 ASN A CA 1
ATOM 1546 C C . ASN A 1 202 ? 31.156 -0.886 -22.957 1.00 91.31 202 ASN A C 1
ATOM 1548 O O . ASN A 1 202 ? 31.568 -0.017 -23.728 1.00 91.31 202 ASN A O 1
ATOM 1552 N N . CYS A 1 203 ? 29.862 -1.048 -22.676 1.00 86.81 203 CYS A N 1
ATOM 1553 C CA . CYS A 1 203 ? 28.775 -0.202 -23.165 1.00 86.81 203 CYS A CA 1
ATOM 1554 C C . CYS A 1 203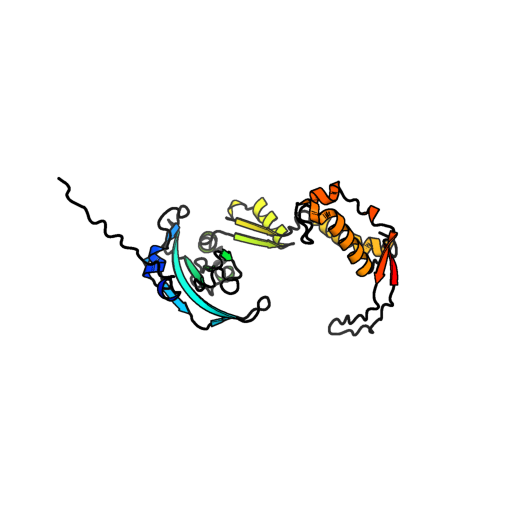 ? 27.951 0.276 -21.969 1.00 86.81 203 CYS A C 1
ATOM 1556 O O . CYS A 1 203 ? 27.558 -0.533 -21.134 1.00 86.81 203 CYS A O 1
ATOM 1558 N N . PHE A 1 204 ? 27.704 1.583 -21.892 1.00 88.50 204 PHE A N 1
ATOM 1559 C CA . PHE A 1 204 ? 26.987 2.222 -20.789 1.00 88.50 204 PHE A CA 1
ATOM 1560 C C . PHE A 1 204 ? 25.944 3.184 -21.376 1.00 88.50 204 PHE A C 1
ATOM 1562 O O . PHE A 1 204 ? 26.263 4.363 -21.563 1.00 88.50 204 PHE A O 1
ATOM 1569 N N . PRO A 1 205 ? 24.740 2.690 -21.724 1.00 85.75 205 PRO A N 1
ATOM 1570 C CA . PRO A 1 205 ? 23.688 3.504 -22.326 1.00 85.75 205 PRO A CA 1
ATOM 1571 C C . PRO A 1 205 ? 23.381 4.749 -21.478 1.00 85.75 205 PRO A C 1
ATOM 1573 O O . PRO A 1 205 ? 23.107 4.626 -20.277 1.00 85.75 205 PRO A O 1
ATOM 1576 N N . PRO A 1 206 ? 23.434 5.966 -22.046 1.00 87.88 206 PRO A N 1
ATOM 1577 C CA . PRO A 1 206 ? 23.070 7.167 -21.315 1.00 87.88 206 PRO A CA 1
ATOM 1578 C C . PRO A 1 206 ? 21.549 7.231 -21.108 1.00 87.88 206 PRO A C 1
ATOM 1580 O O . PRO A 1 206 ? 20.769 6.625 -21.841 1.00 87.88 206 PRO A O 1
ATOM 1583 N N . THR A 1 207 ? 21.093 8.025 -20.136 1.00 87.56 207 THR A N 1
ATOM 1584 C CA . THR A 1 207 ? 19.658 8.112 -19.796 1.00 87.56 207 THR A CA 1
ATOM 1585 C C . THR A 1 207 ? 18.781 8.538 -20.977 1.00 87.56 207 THR A C 1
ATOM 1587 O O . THR A 1 207 ? 17.683 8.029 -21.123 1.00 87.56 207 THR A O 1
ATOM 1590 N N . CYS A 1 208 ? 19.282 9.400 -21.863 1.00 89.62 208 CYS A N 1
ATOM 1591 C CA . CYS A 1 208 ? 18.617 9.825 -23.104 1.00 89.62 208 CYS A CA 1
ATOM 1592 C C . CYS A 1 208 ? 18.375 8.681 -24.109 1.00 89.62 208 CYS A C 1
ATOM 1594 O O . CYS A 1 208 ? 17.363 8.699 -24.810 1.00 89.62 208 CYS A O 1
ATOM 1596 N N . GLU A 1 209 ? 19.279 7.696 -24.197 1.00 90.75 209 GLU A N 1
ATOM 1597 C CA . GLU A 1 209 ? 19.054 6.491 -25.009 1.00 90.75 209 GLU A CA 1
ATOM 1598 C C . GLU A 1 209 ? 17.926 5.662 -24.383 1.00 90.75 209 GLU A C 1
ATOM 1600 O O . GLU A 1 209 ? 16.964 5.309 -25.064 1.00 90.75 209 GLU A O 1
ATOM 1605 N N . LEU A 1 210 ? 17.976 5.453 -23.062 1.00 91.44 210 LEU A N 1
ATOM 1606 C CA . LEU A 1 210 ? 16.931 4.742 -22.315 1.00 91.44 210 LEU A CA 1
ATOM 1607 C C . LEU A 1 210 ? 15.560 5.437 -22.421 1.00 91.44 210 LEU A C 1
ATOM 1609 O O . LEU A 1 210 ? 14.543 4.767 -22.595 1.00 91.44 210 LEU A O 1
ATOM 1613 N N . ASP A 1 211 ? 15.525 6.771 -22.387 1.00 92.38 211 ASP A N 1
ATOM 1614 C CA . ASP A 1 211 ? 14.307 7.569 -22.559 1.00 92.38 211 ASP A CA 1
ATOM 1615 C C . ASP A 1 211 ? 13.726 7.406 -23.972 1.00 92.38 211 ASP A C 1
ATOM 1617 O O . ASP A 1 211 ? 12.509 7.300 -24.138 1.00 92.38 211 ASP A O 1
ATOM 1621 N N . LYS A 1 212 ? 14.577 7.348 -25.007 1.00 93.62 212 LYS A N 1
ATOM 1622 C CA . LYS A 1 212 ? 14.139 7.082 -26.387 1.00 93.62 212 LYS A CA 1
ATOM 1623 C C . LYS A 1 212 ? 13.521 5.688 -26.506 1.00 93.62 212 LYS A C 1
ATOM 1625 O O . LYS A 1 212 ? 12.434 5.577 -27.073 1.00 93.62 212 LYS A O 1
ATOM 1630 N N . ILE A 1 213 ? 14.157 4.664 -25.934 1.00 94.19 213 ILE A N 1
ATOM 1631 C CA . ILE A 1 213 ? 13.633 3.288 -25.901 1.00 94.19 213 ILE A CA 1
ATOM 1632 C C . ILE A 1 213 ? 12.280 3.247 -25.174 1.00 94.19 213 ILE A C 1
ATOM 1634 O O . ILE A 1 213 ? 11.309 2.684 -25.686 1.00 94.19 213 ILE A O 1
ATOM 1638 N N . MET A 1 214 ? 12.182 3.893 -24.008 1.00 94.50 214 MET A N 1
ATOM 1639 C CA . MET A 1 214 ? 10.941 3.991 -23.238 1.00 94.50 214 MET A CA 1
ATOM 1640 C C . MET A 1 214 ? 9.824 4.656 -24.051 1.00 94.50 214 MET A C 1
ATOM 1642 O O . MET A 1 214 ? 8.718 4.125 -24.113 1.00 94.50 214 MET A O 1
ATOM 1646 N N . ASN A 1 215 ? 10.103 5.792 -24.693 1.00 95.12 215 ASN A N 1
ATOM 1647 C CA . ASN A 1 215 ? 9.105 6.537 -25.459 1.00 95.12 215 ASN A CA 1
ATOM 1648 C C . ASN A 1 215 ? 8.592 5.745 -26.663 1.00 95.12 215 ASN A C 1
ATOM 1650 O O . ASN A 1 215 ? 7.384 5.696 -26.873 1.00 95.12 215 ASN A O 1
ATOM 1654 N N . LEU A 1 216 ? 9.485 5.085 -27.406 1.00 95.50 216 LEU A N 1
ATOM 1655 C CA . LEU A 1 216 ? 9.098 4.206 -28.514 1.00 95.50 216 LEU A CA 1
ATOM 1656 C C . LEU A 1 216 ? 8.257 3.019 -28.031 1.00 95.50 216 LEU A C 1
ATOM 1658 O O . LEU A 1 216 ? 7.264 2.664 -28.660 1.00 95.50 216 LEU A O 1
ATOM 1662 N N . THR A 1 217 ? 8.601 2.452 -26.872 1.00 95.69 217 THR A N 1
ATOM 1663 C CA . THR A 1 217 ? 7.809 1.381 -26.253 1.00 95.69 217 THR A CA 1
ATOM 1664 C C . THR A 1 217 ? 6.410 1.871 -25.868 1.00 95.69 217 THR A C 1
ATOM 1666 O O . THR A 1 217 ? 5.421 1.185 -26.121 1.00 95.69 217 THR A O 1
ATOM 1669 N N . ILE A 1 218 ? 6.295 3.060 -25.263 1.00 96.25 218 ILE A N 1
ATOM 1670 C CA . ILE A 1 218 ? 5.000 3.663 -24.915 1.00 96.25 218 ILE A CA 1
ATOM 1671 C C . ILE A 1 218 ? 4.190 3.932 -26.185 1.00 96.25 218 ILE A C 1
ATOM 1673 O O . ILE A 1 218 ? 3.029 3.546 -26.248 1.00 96.25 218 ILE A O 1
ATOM 1677 N N . GLU A 1 219 ? 4.797 4.525 -27.212 1.00 95.50 219 GLU A N 1
ATOM 1678 C CA . GLU A 1 219 ? 4.139 4.804 -28.491 1.00 95.50 219 GLU A CA 1
ATOM 1679 C C . GLU A 1 219 ? 3.563 3.533 -29.132 1.00 95.50 219 GLU A C 1
ATOM 1681 O O . GLU A 1 219 ? 2.415 3.531 -29.578 1.00 95.50 219 GLU A O 1
ATOM 1686 N N . ALA A 1 220 ? 4.322 2.435 -29.113 1.00 95.06 220 ALA A N 1
ATOM 1687 C CA . ALA A 1 220 ? 3.880 1.158 -29.661 1.00 95.06 220 ALA A CA 1
ATOM 1688 C C . ALA A 1 220 ? 2.784 0.481 -28.817 1.00 95.06 220 ALA A C 1
ATOM 1690 O O . ALA A 1 220 ? 1.909 -0.197 -29.363 1.00 95.06 220 ALA A O 1
ATOM 1691 N N . CYS A 1 221 ? 2.824 0.634 -27.490 1.00 97.31 221 CYS A N 1
ATOM 1692 C CA . CYS A 1 221 ? 2.072 -0.235 -26.585 1.00 97.31 221 CYS A CA 1
ATOM 1693 C C . CYS A 1 221 ? 0.943 0.423 -25.783 1.00 97.31 221 CYS A C 1
ATOM 1695 O O . CYS A 1 221 ? 0.073 -0.300 -25.294 1.00 97.31 221 CYS A O 1
ATOM 1697 N N . ASP A 1 222 ? 0.933 1.745 -25.617 1.00 97.56 222 ASP A N 1
ATOM 1698 C CA . ASP A 1 222 ? -0.017 2.470 -24.755 1.00 97.56 222 ASP A CA 1
ATOM 1699 C C . ASP A 1 222 ? -1.472 2.171 -25.145 1.00 97.56 222 ASP A C 1
ATOM 1701 O O . ASP A 1 222 ? -2.248 1.636 -24.354 1.00 97.56 222 ASP A O 1
ATOM 1705 N N . ALA A 1 223 ? -1.799 2.346 -26.428 1.00 97.00 223 ALA A N 1
ATOM 1706 C CA . ALA A 1 223 ? -3.155 2.173 -26.946 1.00 97.00 223 ALA A CA 1
ATOM 1707 C C . ALA A 1 223 ? -3.684 0.722 -26.926 1.00 97.00 223 ALA A C 1
ATOM 1709 O O . ALA A 1 223 ? -4.868 0.502 -27.199 1.00 97.00 223 ALA A O 1
ATOM 1710 N N . LEU A 1 224 ? -2.859 -0.284 -26.601 1.00 96.19 224 LEU A N 1
ATOM 1711 C CA . LEU A 1 224 ? -3.256 -1.701 -26.639 1.00 96.19 224 LEU A CA 1
ATOM 1712 C C . LEU A 1 224 ? -4.327 -2.062 -25.598 1.00 96.19 224 LEU A C 1
ATOM 1714 O O . LEU A 1 224 ? -5.009 -3.079 -25.734 1.00 96.19 224 LEU A O 1
ATOM 1718 N N . ASN A 1 225 ? -4.513 -1.240 -24.564 1.00 93.62 225 ASN A N 1
ATOM 1719 C CA . ASN A 1 225 ? -5.610 -1.375 -23.600 1.00 93.62 225 ASN A CA 1
ATOM 1720 C C . ASN A 1 225 ? -6.898 -0.627 -24.025 1.00 93.62 225 ASN A C 1
ATOM 1722 O O . ASN A 1 225 ? -7.873 -0.637 -23.272 1.00 93.62 225 ASN A O 1
ATOM 1726 N N . GLY A 1 226 ? -6.909 0.028 -25.193 1.00 95.50 226 GLY A N 1
ATOM 1727 C CA . GLY A 1 226 ? -8.007 0.871 -25.674 1.00 95.50 226 GLY A CA 1
ATOM 1728 C C . GLY A 1 226 ? -7.974 2.326 -25.187 1.00 95.50 226 GLY A C 1
ATOM 1729 O O . GLY A 1 226 ? -8.960 3.041 -25.374 1.00 95.50 226 GLY A O 1
ATOM 1730 N N . LYS A 1 227 ? -6.880 2.778 -24.564 1.00 95.12 227 LYS A N 1
ATOM 1731 C CA . LYS A 1 227 ? -6.698 4.138 -24.046 1.00 95.12 227 LYS A CA 1
ATOM 1732 C C . LYS A 1 227 ? -5.270 4.624 -24.309 1.00 95.12 227 LYS A C 1
ATOM 1734 O O . LYS A 1 227 ? -4.328 3.885 -24.089 1.00 95.12 227 LYS A O 1
ATOM 1739 N N . SER A 1 228 ? -5.123 5.872 -24.746 1.00 96.12 228 SER A N 1
ATOM 1740 C CA . SER A 1 228 ? -3.810 6.514 -24.888 1.00 96.12 228 SER A CA 1
ATOM 1741 C C . SER A 1 228 ? -3.619 7.540 -23.778 1.00 96.12 228 SER A C 1
ATOM 1743 O O . SER A 1 228 ? -4.145 8.653 -23.866 1.00 96.12 228 SER A O 1
ATOM 1745 N N . ASP A 1 229 ? -2.954 7.143 -22.698 1.00 95.56 229 ASP A N 1
ATOM 1746 C CA . ASP A 1 229 ? -2.672 7.997 -21.540 1.00 95.56 229 ASP A CA 1
ATOM 1747 C C . ASP A 1 229 ? -1.204 7.963 -21.088 1.00 95.56 229 ASP A C 1
ATOM 1749 O O . ASP A 1 229 ? -0.872 8.495 -20.027 1.00 95.56 229 ASP A O 1
ATOM 1753 N N . GLY A 1 230 ? -0.325 7.400 -21.920 1.00 93.38 230 GLY A N 1
ATOM 1754 C CA . GLY A 1 230 ? 1.097 7.241 -21.647 1.00 93.38 230 GLY A CA 1
ATOM 1755 C C . GLY A 1 230 ? 1.411 6.089 -20.690 1.00 93.38 230 GLY A C 1
ATOM 1756 O O . GLY A 1 230 ? 2.512 6.056 -20.139 1.00 93.38 230 GLY A O 1
ATOM 1757 N N . VAL A 1 231 ? 0.474 5.158 -20.458 1.00 95.25 231 VAL A N 1
ATOM 1758 C CA . VAL A 1 231 ? 0.628 4.056 -19.499 1.00 95.25 231 VAL A CA 1
ATOM 1759 C C . VAL A 1 231 ? 0.428 2.701 -20.173 1.00 95.25 231 VAL A C 1
ATOM 1761 O O . VAL A 1 231 ? -0.684 2.246 -20.447 1.00 95.25 231 VAL A O 1
ATOM 1764 N N . VAL A 1 232 ? 1.522 1.944 -20.284 1.00 95.31 232 VAL A N 1
ATOM 1765 C CA . VAL A 1 232 ? 1.490 0.552 -20.756 1.00 95.31 232 VAL A CA 1
ATOM 1766 C C . VAL A 1 232 ? 0.924 -0.375 -19.669 1.00 95.31 232 VAL A C 1
ATOM 1768 O O . VAL A 1 232 ? 1.648 -1.019 -18.912 1.00 95.31 232 VAL A O 1
ATOM 1771 N N . SER A 1 233 ? -0.404 -0.454 -19.581 1.00 95.75 233 SER A N 1
ATOM 1772 C CA . SER A 1 233 ? -1.109 -1.298 -18.595 1.00 95.75 233 SER A CA 1
ATOM 1773 C C . SER A 1 233 ? -1.327 -2.751 -19.045 1.00 95.75 233 SER A C 1
ATOM 1775 O O . SER A 1 233 ? -1.543 -3.630 -18.211 1.00 95.75 233 SER A O 1
ATOM 1777 N N . ARG A 1 234 ? -1.245 -3.026 -20.354 1.00 96.69 234 ARG A N 1
ATOM 1778 C CA . ARG A 1 234 ? -1.325 -4.372 -20.949 1.00 96.69 234 ARG A CA 1
ATOM 1779 C C . ARG A 1 234 ? 0.038 -4.813 -21.474 1.00 96.69 234 ARG A C 1
ATOM 1781 O O . ARG A 1 234 ? 0.251 -4.962 -22.675 1.00 96.69 234 ARG A O 1
ATOM 1788 N N . THR A 1 235 ? 0.981 -5.007 -20.551 1.00 95.00 235 THR A N 1
ATOM 1789 C CA . THR A 1 235 ? 2.352 -5.452 -20.866 1.00 95.00 235 THR A CA 1
ATOM 1790 C C . THR A 1 235 ? 2.389 -6.817 -21.558 1.00 95.00 235 THR A C 1
ATOM 1792 O O . THR A 1 235 ? 3.306 -7.090 -22.327 1.00 95.00 235 THR A O 1
ATOM 1795 N N . ASP A 1 236 ? 1.375 -7.656 -21.338 1.00 96.56 236 ASP A N 1
ATOM 1796 C CA . ASP A 1 236 ? 1.164 -8.917 -22.046 1.00 96.56 236 ASP A CA 1
ATOM 1797 C C . ASP A 1 236 ? 0.909 -8.706 -23.545 1.00 96.56 236 ASP A C 1
ATOM 1799 O O . ASP A 1 236 ? 1.517 -9.386 -24.366 1.00 96.56 236 ASP A O 1
ATOM 1803 N N . LEU A 1 237 ? 0.064 -7.734 -23.908 1.00 96.44 237 LEU A N 1
ATOM 1804 C CA . LEU A 1 237 ? -0.187 -7.390 -25.308 1.00 96.44 237 LEU A CA 1
ATOM 1805 C C . LEU A 1 237 ? 1.013 -6.684 -25.929 1.00 96.44 237 LEU A C 1
ATOM 1807 O O . LEU A 1 237 ? 1.336 -6.969 -27.077 1.00 96.44 237 LEU A O 1
ATOM 1811 N N . CYS A 1 238 ? 1.692 -5.816 -25.175 1.00 96.62 238 CYS A N 1
ATOM 1812 C CA . CYS A 1 238 ? 2.908 -5.152 -25.642 1.00 96.62 238 CYS A CA 1
ATOM 1813 C C . CYS A 1 238 ? 3.943 -6.181 -26.115 1.00 96.62 238 CYS A C 1
ATOM 1815 O O . CYS A 1 238 ? 4.357 -6.149 -27.265 1.00 96.62 238 CYS A O 1
ATOM 1817 N N . LYS A 1 239 ? 4.233 -7.200 -25.294 1.00 95.31 239 LYS A N 1
ATOM 1818 C CA . LYS A 1 239 ? 5.175 -8.280 -25.643 1.00 95.31 239 LYS A CA 1
ATOM 1819 C C . LYS A 1 239 ? 4.780 -9.124 -26.861 1.00 95.31 239 LYS A C 1
ATOM 1821 O O . LYS A 1 239 ? 5.626 -9.832 -27.389 1.00 95.31 239 LYS A O 1
ATOM 1826 N N . LEU A 1 240 ? 3.509 -9.121 -27.262 1.00 95.31 240 LEU A N 1
ATOM 1827 C CA . LEU A 1 240 ? 3.036 -9.863 -28.437 1.00 95.31 240 LEU A CA 1
ATOM 1828 C C . LEU A 1 240 ? 3.062 -9.032 -29.723 1.00 95.31 240 LEU A C 1
ATOM 1830 O O . LEU A 1 240 ? 3.028 -9.613 -30.803 1.00 95.31 240 LEU A O 1
ATOM 1834 N N . ASN A 1 241 ? 3.056 -7.703 -29.609 1.00 92.25 241 ASN A N 1
ATOM 1835 C CA . ASN A 1 241 ? 2.882 -6.792 -30.744 1.00 92.25 241 ASN A CA 1
ATOM 1836 C C . ASN A 1 241 ? 4.085 -5.872 -30.975 1.00 92.25 241 ASN A C 1
ATOM 1838 O O . ASN A 1 241 ? 4.108 -5.168 -31.979 1.00 92.25 241 ASN A O 1
ATOM 1842 N N . PHE A 1 242 ? 5.050 -5.863 -30.060 1.00 94.94 242 PHE A N 1
ATOM 1843 C CA . PHE A 1 242 ? 6.226 -5.013 -30.115 1.00 94.94 242 PHE A CA 1
ATOM 1844 C C . PHE A 1 242 ? 7.466 -5.831 -29.763 1.00 94.94 242 PHE A C 1
ATOM 1846 O O . PHE A 1 242 ? 7.528 -6.436 -28.686 1.00 94.94 242 PHE A O 1
ATOM 1853 N N . ASP A 1 243 ? 8.425 -5.848 -30.684 1.00 94.56 243 ASP A N 1
ATOM 1854 C CA . ASP A 1 243 ? 9.766 -6.358 -30.442 1.00 94.56 243 ASP A CA 1
ATOM 1855 C C . ASP A 1 243 ? 10.675 -5.183 -30.075 1.00 94.56 243 ASP A C 1
ATOM 1857 O O . ASP A 1 243 ? 10.652 -4.140 -30.727 1.00 94.56 243 ASP A O 1
ATOM 1861 N N . ILE A 1 244 ? 11.464 -5.335 -29.012 1.00 90.19 244 ILE A N 1
ATOM 1862 C CA . ILE A 1 244 ? 12.387 -4.279 -28.592 1.00 90.19 244 ILE A CA 1
ATOM 1863 C C . ILE A 1 244 ? 13.508 -4.095 -29.619 1.00 90.19 244 ILE A C 1
ATOM 1865 O O . ILE A 1 244 ? 13.998 -2.984 -29.786 1.00 90.19 244 ILE A O 1
ATOM 1869 N N . ASP A 1 245 ? 13.846 -5.143 -30.374 1.00 93.12 245 ASP A N 1
ATOM 1870 C CA . ASP A 1 245 ? 14.883 -5.081 -31.404 1.00 93.12 245 ASP A CA 1
ATOM 1871 C C . ASP A 1 245 ? 14.507 -4.117 -32.549 1.00 93.12 245 ASP A C 1
ATOM 1873 O O . ASP A 1 245 ? 15.388 -3.589 -33.232 1.00 93.12 245 ASP A O 1
ATOM 1877 N N . ASP A 1 246 ? 13.214 -3.811 -32.729 1.00 92.38 246 ASP A N 1
ATOM 1878 C CA . ASP A 1 246 ? 12.734 -2.861 -33.741 1.00 92.38 246 ASP A CA 1
ATOM 1879 C C . ASP A 1 246 ? 13.185 -1.415 -33.463 1.00 92.38 246 ASP A C 1
ATOM 1881 O O . ASP A 1 246 ? 13.158 -0.576 -34.367 1.00 92.38 246 ASP A O 1
ATOM 1885 N N . VAL A 1 247 ? 13.613 -1.098 -32.234 1.00 93.19 247 VAL A N 1
ATOM 1886 C CA . VAL A 1 247 ? 14.107 0.244 -31.885 1.00 93.19 247 VAL A CA 1
ATOM 1887 C C . VAL A 1 247 ? 15.597 0.428 -32.164 1.00 93.19 247 VAL A C 1
ATOM 1889 O O . VAL A 1 247 ? 16.097 1.554 -32.111 1.00 93.19 247 VAL A O 1
ATOM 1892 N N . ILE A 1 248 ? 16.325 -0.647 -32.475 1.00 92.50 248 ILE A N 1
ATOM 1893 C CA . ILE A 1 248 ? 17.764 -0.586 -32.729 1.00 92.50 248 ILE A CA 1
ATOM 1894 C C . ILE A 1 248 ? 18.030 0.277 -33.967 1.00 92.50 248 ILE A C 1
ATOM 1896 O O . ILE A 1 248 ? 17.449 0.103 -35.038 1.00 92.50 248 ILE A O 1
ATOM 1900 N N . GLY A 1 249 ? 18.968 1.215 -33.844 1.00 91.88 249 GLY A N 1
ATOM 1901 C CA . GLY A 1 249 ? 19.327 2.135 -34.920 1.00 91.88 249 GLY A CA 1
ATOM 1902 C C . GLY A 1 249 ? 18.514 3.432 -34.955 1.00 91.88 249 GLY A C 1
ATOM 1903 O O . GLY A 1 249 ? 18.861 4.323 -35.746 1.00 91.88 249 GLY A O 1
ATOM 1904 N N . GLU A 1 250 ? 17.493 3.567 -34.104 1.00 94.38 250 GLU A N 1
ATOM 1905 C CA . GLU A 1 250 ? 16.719 4.798 -33.955 1.00 94.38 250 GLU A CA 1
ATOM 1906 C C . GLU A 1 250 ? 17.593 5.936 -33.410 1.00 94.38 250 GLU A C 1
ATOM 1908 O O . GLU A 1 250 ? 18.348 5.735 -32.455 1.00 94.38 250 GLU A O 1
ATOM 1913 N N . PRO A 1 251 ? 17.528 7.145 -33.995 1.00 94.00 251 PRO A N 1
ATOM 1914 C CA . PRO A 1 251 ? 18.361 8.255 -33.558 1.00 94.00 251 PRO A CA 1
ATOM 1915 C C . PRO A 1 251 ? 17.879 8.819 -32.217 1.00 94.00 251 PRO A C 1
ATOM 1917 O O . PRO A 1 251 ? 16.682 9.048 -32.018 1.00 94.00 251 PRO A O 1
ATOM 1920 N N . TYR A 1 252 ? 18.821 9.131 -31.331 1.00 91.50 252 TYR A N 1
ATOM 1921 C CA . TYR A 1 252 ? 18.573 9.896 -30.112 1.00 91.50 252 TYR A CA 1
ATOM 1922 C C . TYR A 1 252 ? 19.566 11.053 -29.977 1.00 91.50 252 TYR A C 1
ATOM 1924 O O . TYR A 1 252 ? 20.632 11.073 -30.596 1.00 91.50 252 TYR A O 1
ATOM 1932 N N . SER A 1 253 ? 19.196 12.040 -29.163 1.00 89.56 253 SER A N 1
ATOM 1933 C CA . SER A 1 253 ? 20.050 13.173 -28.824 1.00 89.56 253 SER A CA 1
ATOM 1934 C C . SER A 1 253 ? 20.042 13.387 -27.320 1.00 89.56 253 SER A C 1
ATOM 1936 O O . SER A 1 253 ? 18.989 13.355 -26.688 1.00 89.56 253 SER A O 1
ATOM 1938 N N . CYS A 1 254 ? 21.219 13.634 -26.766 1.00 85.12 254 CYS A N 1
ATOM 1939 C CA . CYS A 1 254 ? 21.434 13.975 -25.374 1.00 85.12 254 CYS A CA 1
ATOM 1940 C C . CYS A 1 254 ? 21.876 15.427 -25.306 1.00 85.12 254 CYS A C 1
ATOM 1942 O O . CYS A 1 254 ? 22.849 15.813 -25.961 1.00 85.12 254 CYS A O 1
ATOM 1944 N N . ASP A 1 255 ? 21.183 16.221 -24.501 1.00 82.81 255 ASP A N 1
ATOM 1945 C CA . ASP A 1 255 ? 21.627 17.574 -24.200 1.00 82.81 255 ASP A CA 1
ATOM 1946 C C . ASP A 1 255 ? 22.881 17.544 -23.320 1.00 82.81 255 ASP A C 1
ATOM 1948 O O . ASP A 1 255 ? 23.129 16.596 -22.570 1.00 82.81 255 ASP A O 1
ATOM 1952 N N . ALA A 1 256 ? 23.679 18.610 -23.390 1.00 75.75 256 ALA A N 1
ATOM 1953 C CA . ALA A 1 256 ? 24.812 18.761 -22.490 1.00 75.75 256 ALA A CA 1
ATOM 1954 C C . ALA A 1 256 ? 24.318 18.872 -21.037 1.00 75.75 256 ALA A C 1
ATOM 1956 O O . ALA A 1 256 ? 23.525 19.756 -20.706 1.00 75.75 256 ALA A O 1
ATOM 1957 N N . ALA A 1 257 ? 24.826 18.005 -20.161 1.00 66.50 257 ALA A N 1
ATOM 1958 C CA . ALA A 1 257 ? 24.430 17.949 -18.758 1.00 66.50 257 ALA A CA 1
ATOM 1959 C C . ALA A 1 257 ? 25.630 18.200 -17.834 1.00 66.50 257 ALA A C 1
ATOM 1961 O O . ALA A 1 257 ? 26.719 17.659 -18.032 1.00 66.50 257 ALA A O 1
ATOM 1962 N N . ALA A 1 258 ? 25.428 19.008 -16.791 1.00 55.44 258 ALA A N 1
ATOM 1963 C CA . ALA A 1 258 ? 26.378 19.151 -15.691 1.00 55.44 258 ALA A CA 1
ATOM 1964 C C . ALA A 1 258 ? 25.950 18.232 -14.539 1.00 55.44 258 ALA A C 1
ATOM 1966 O O . ALA A 1 258 ? 24.900 18.447 -13.933 1.00 55.44 258 ALA A O 1
ATOM 1967 N N . SER A 1 259 ? 26.748 17.215 -14.205 1.00 53.19 259 SER A N 1
ATOM 1968 C CA . SER A 1 259 ? 26.450 16.369 -13.046 1.00 53.19 259 SER A CA 1
ATOM 1969 C C . SER A 1 259 ? 26.866 17.077 -11.747 1.00 53.19 259 SER A C 1
ATOM 1971 O O . SER A 1 259 ? 28.056 17.322 -11.534 1.00 53.19 259 SER A O 1
ATOM 1973 N N . ASN A 1 260 ? 25.922 17.345 -10.841 1.00 45.69 260 ASN A N 1
ATOM 1974 C CA . ASN A 1 260 ? 26.213 17.674 -9.438 1.00 45.69 260 ASN A CA 1
ATOM 1975 C C . ASN A 1 260 ? 25.953 16.443 -8.554 1.00 45.69 260 ASN A C 1
ATOM 1977 O O . ASN A 1 260 ? 25.022 16.409 -7.754 1.00 45.69 260 ASN A O 1
ATOM 1981 N N . GLY A 1 261 ? 26.771 15.403 -8.726 1.00 42.03 261 GLY A N 1
ATOM 1982 C CA . GLY A 1 261 ? 26.733 14.194 -7.902 1.00 42.03 261 GLY A CA 1
ATOM 1983 C C . GLY A 1 261 ? 27.651 14.320 -6.688 1.00 42.03 261 GLY A C 1
ATOM 1984 O O . GLY A 1 261 ? 28.825 13.972 -6.762 1.00 42.03 261 GLY A O 1
ATOM 1985 N N . GLY A 1 262 ? 27.131 14.831 -5.571 1.00 38.47 262 GLY A N 1
ATOM 1986 C CA . GLY A 1 262 ? 27.851 14.893 -4.298 1.00 38.47 262 GLY A CA 1
ATOM 1987 C C . GLY A 1 262 ? 27.216 13.987 -3.247 1.00 38.47 262 GLY A C 1
ATOM 1988 O O . GLY A 1 262 ? 26.202 14.349 -2.654 1.00 38.47 262 GLY A O 1
ATOM 1989 N N . LEU A 1 263 ? 27.840 12.845 -2.946 1.00 42.22 263 LEU A N 1
ATOM 1990 C CA . LEU A 1 263 ? 27.658 12.208 -1.639 1.00 42.22 263 LEU A CA 1
ATOM 1991 C C . LEU A 1 263 ? 28.345 13.099 -0.597 1.00 42.22 263 LEU A C 1
ATOM 1993 O O . LEU A 1 263 ? 29.458 13.571 -0.830 1.00 42.22 263 LEU A O 1
ATOM 1997 N N . ARG A 1 264 ? 27.673 13.334 0.539 1.00 47.88 264 ARG A N 1
ATOM 1998 C CA . ARG A 1 264 ? 27.914 14.401 1.539 1.00 47.88 264 ARG A CA 1
ATOM 1999 C C . ARG A 1 264 ? 29.341 14.561 2.114 1.00 47.88 264 ARG A C 1
ATOM 2001 O O . ARG A 1 264 ? 29.505 15.408 2.975 1.00 47.88 264 ARG A O 1
ATOM 2008 N N . ASN A 1 265 ? 30.360 13.821 1.667 1.00 46.56 265 ASN A N 1
ATOM 2009 C CA . ASN A 1 265 ? 31.757 14.015 2.086 1.00 46.56 265 ASN A CA 1
ATOM 2010 C C . ASN A 1 265 ? 32.841 13.699 1.028 1.00 46.56 265 ASN A C 1
ATOM 2012 O O . ASN A 1 265 ? 34.015 13.646 1.378 1.00 46.56 265 ASN A O 1
ATOM 2016 N N . HIS A 1 266 ? 32.501 13.526 -0.254 1.00 42.94 266 HIS A N 1
ATOM 2017 C CA . HIS A 1 266 ? 33.491 13.528 -1.343 1.00 42.94 266 HIS A CA 1
ATOM 2018 C C . HIS A 1 266 ? 32.931 14.325 -2.523 1.00 42.94 266 HIS A C 1
ATOM 2020 O O . HIS A 1 266 ? 32.059 13.851 -3.248 1.00 42.94 266 HIS A O 1
ATOM 2026 N N . GLN A 1 267 ? 33.420 15.554 -2.705 1.00 41.78 267 GLN A N 1
ATOM 2027 C CA . GLN A 1 267 ? 33.156 16.322 -3.920 1.00 41.78 267 GLN A CA 1
ATOM 2028 C C . GLN A 1 267 ? 33.866 15.635 -5.091 1.00 41.78 267 GLN A C 1
ATOM 2030 O O . GLN A 1 267 ? 35.079 15.764 -5.257 1.00 41.78 267 GLN A O 1
ATOM 2035 N N . VAL A 1 268 ? 33.114 14.897 -5.905 1.00 46.94 268 VAL A N 1
ATOM 2036 C CA . VAL A 1 268 ? 33.566 14.520 -7.245 1.00 46.94 268 VAL A CA 1
ATOM 2037 C C . VAL A 1 268 ? 33.476 15.781 -8.107 1.00 46.94 268 VAL A C 1
ATOM 2039 O O . VAL A 1 268 ? 32.467 16.485 -8.075 1.00 46.94 268 VAL A O 1
ATOM 2042 N N . LYS A 1 269 ? 34.556 16.117 -8.824 1.00 46.09 269 LYS A N 1
ATOM 2043 C CA . LYS A 1 269 ? 34.594 17.262 -9.749 1.00 46.09 269 LYS A CA 1
ATOM 2044 C C . LYS A 1 269 ? 33.386 17.204 -10.690 1.00 46.09 269 LYS A C 1
ATOM 2046 O O . LYS A 1 269 ? 33.173 16.169 -11.320 1.00 46.09 269 LYS A O 1
ATOM 2051 N N . SER A 1 270 ? 32.658 18.317 -10.821 1.00 46.75 270 SER A N 1
ATOM 2052 C CA . SER A 1 270 ? 31.589 18.473 -11.811 1.00 46.75 270 SER A CA 1
ATOM 2053 C C . SER A 1 270 ? 32.121 18.075 -13.184 1.00 46.75 270 SER A C 1
ATOM 2055 O O . SER A 1 270 ? 33.010 18.727 -13.733 1.00 46.75 270 SER A O 1
ATOM 2057 N N . THR A 1 271 ? 31.624 16.958 -13.698 1.00 53.56 271 THR A N 1
ATOM 2058 C CA . THR A 1 271 ? 31.936 16.482 -15.040 1.00 53.56 271 THR A CA 1
ATOM 2059 C C . THR A 1 271 ? 30.817 16.990 -15.942 1.00 53.56 271 THR A C 1
ATOM 2061 O O . THR A 1 271 ? 29.637 16.830 -15.630 1.00 53.56 271 THR A O 1
ATOM 2064 N N . VAL A 1 272 ? 31.185 17.709 -17.002 1.00 58.62 272 VAL A N 1
ATOM 2065 C CA . VAL A 1 272 ? 30.234 18.132 -18.034 1.00 58.62 272 VAL A CA 1
ATOM 2066 C C . VAL A 1 272 ? 30.201 17.019 -19.064 1.00 58.62 272 VAL A C 1
ATOM 2068 O O . VAL A 1 272 ? 31.228 16.739 -19.686 1.00 58.62 272 VAL A O 1
ATOM 2071 N N . THR A 1 273 ? 29.047 16.386 -19.233 1.00 65.12 273 THR A N 1
ATOM 2072 C CA . THR A 1 273 ? 28.825 15.455 -20.338 1.00 65.12 273 THR A CA 1
ATOM 2073 C C . THR A 1 273 ? 28.454 16.294 -21.564 1.00 65.12 273 THR A C 1
ATOM 2075 O O . THR A 1 273 ? 27.489 17.062 -21.488 1.00 65.12 273 THR A O 1
ATOM 2078 N N . PRO A 1 274 ? 29.235 16.253 -22.659 1.00 65.44 274 PRO A N 1
ATOM 2079 C CA . PRO A 1 274 ? 28.915 16.992 -23.877 1.00 65.44 274 PRO A CA 1
ATOM 2080 C C . PRO A 1 274 ? 27.622 16.467 -24.513 1.00 65.44 274 PRO A C 1
ATOM 2082 O O . PRO A 1 274 ? 27.215 15.339 -24.250 1.00 65.44 274 PRO A O 1
ATOM 2085 N N . ALA A 1 275 ? 26.995 17.282 -25.365 1.00 75.00 275 ALA A N 1
ATOM 2086 C CA . ALA A 1 275 ? 25.856 16.826 -26.153 1.00 75.00 275 ALA A CA 1
ATOM 2087 C C . ALA A 1 275 ? 26.276 15.666 -27.072 1.00 75.00 275 ALA A C 1
ATOM 2089 O O . ALA A 1 275 ? 27.353 15.708 -27.675 1.00 75.00 275 ALA A O 1
ATOM 2090 N N . GLN A 1 276 ? 25.429 14.646 -27.172 1.00 76.06 276 GLN A N 1
ATOM 2091 C CA . GLN A 1 276 ? 25.669 13.440 -27.967 1.00 76.06 276 GLN A CA 1
ATOM 2092 C C . GLN A 1 276 ? 24.495 13.225 -28.917 1.00 76.06 276 GLN A C 1
ATOM 2094 O O . GLN A 1 276 ? 23.347 13.454 -28.550 1.00 76.06 276 GLN A O 1
ATOM 2099 N N . SER A 1 277 ? 24.771 12.793 -30.143 1.00 80.19 277 SER A N 1
ATOM 2100 C CA . SER A 1 277 ? 23.740 12.364 -31.088 1.00 80.19 277 SER A CA 1
ATOM 2101 C C . SER A 1 277 ? 24.183 11.047 -31.691 1.00 80.19 277 SER A C 1
ATOM 2103 O O . SER A 1 277 ? 25.159 10.993 -32.440 1.00 80.19 277 SER A O 1
ATOM 2105 N N . GLU A 1 278 ? 23.489 9.988 -31.311 1.00 85.62 278 GLU A N 1
ATOM 2106 C CA . GLU A 1 278 ? 23.865 8.610 -31.598 1.00 85.62 278 GLU A CA 1
ATOM 2107 C C . GLU A 1 278 ? 22.603 7.817 -31.972 1.00 85.62 278 GLU A C 1
ATOM 2109 O O . GLU A 1 278 ? 21.533 8.386 -32.214 1.00 85.62 278 GLU A O 1
ATOM 2114 N N . LYS A 1 279 ? 22.746 6.505 -32.125 1.00 88.50 279 LYS A N 1
ATOM 2115 C CA . LYS A 1 279 ? 21.656 5.593 -32.461 1.00 88.50 279 LYS A CA 1
ATOM 2116 C C . LYS A 1 279 ? 21.524 4.563 -31.362 1.00 88.50 279 LYS A C 1
ATOM 2118 O O . LYS A 1 279 ? 22.549 4.169 -30.824 1.00 88.50 279 LYS A O 1
ATOM 2123 N N . VAL A 1 280 ? 20.305 4.105 -31.093 1.00 87.19 280 VAL A N 1
ATOM 2124 C CA . VAL A 1 280 ? 20.066 3.011 -30.145 1.00 87.19 280 VAL A CA 1
ATOM 2125 C C . VAL A 1 280 ? 20.913 1.799 -30.541 1.00 87.19 280 VAL A C 1
ATOM 2127 O O . VAL A 1 280 ? 20.893 1.385 -31.706 1.00 87.19 280 VAL A O 1
ATOM 2130 N N . THR A 1 281 ? 21.685 1.274 -29.593 1.00 76.44 281 THR A N 1
ATOM 2131 C CA . THR A 1 281 ? 22.660 0.192 -29.819 1.00 76.44 281 THR A CA 1
ATOM 2132 C C . THR A 1 281 ? 22.327 -1.118 -29.109 1.00 76.44 281 THR A C 1
ATOM 2134 O O . THR A 1 281 ? 23.001 -2.119 -29.371 1.00 76.44 281 THR A O 1
ATOM 2137 N N . ALA A 1 282 ? 21.312 -1.112 -28.244 1.00 61.56 282 ALA A N 1
ATOM 2138 C CA . ALA A 1 282 ? 20.925 -2.222 -27.381 1.00 61.56 282 ALA A CA 1
ATOM 2139 C C . ALA A 1 282 ? 19.455 -2.604 -27.556 1.00 61.56 282 ALA A C 1
ATOM 2141 O O . ALA A 1 282 ? 18.635 -1.683 -27.777 1.00 61.56 282 A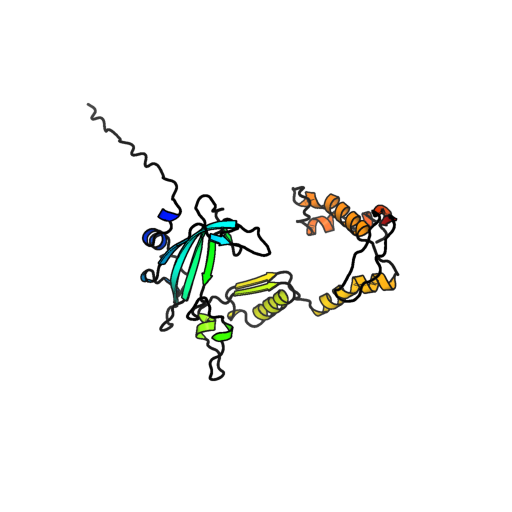LA A O 1
#